Protein AF-0000000074210275 (afdb_homodimer)

InterPro domains:
  IPR004360 Glyoxalase/fosfomycin resistance/dioxygenase domain [PF00903] (7-116)
  IPR026275 Glyoxalase/dioxygenase/EhpR [PIRSF039020] (1-121)
  IPR029068 Glyoxalase/Bleomycin resistance protein/Dihydroxybiphenyl dioxygenase [SSF54593] (5-117)
  IPR037523 Vicinal oxygen chelate (VOC), core domain [PS51819] (3-120)
  IPR052164 Anthracycline and Secondary Metabolite Biosynthesis Protein [PTHR33993] (4-115)

Radius of gyration: 17.02 Å; Cα contacts (8 Å, |Δi|>4): 535; chains: 2; bounding box: 41×46×38 Å

Foldseek 3Di:
DDDQAEAEDEAQFQVQQQVLVCQLVVFHWPDDDRAKTWTDPDVRHTYMYGNVVNVVQAQPDDDDDAAEDADAPDPCTQVVSVVVSVVVPWAWPADFDADPQGTKGWTADPSNHIYMYYHDD/DDDQAEAEDEDQFQVQQQVLVCQLVVFHWPDDDRAKTWTDPDVRHTYMYGNVVNVVQALPDDDDDEAEDADAPDPCTQVVSVVVSVVVPWAWPADFDADPQGTKGWTADPSNHIYMYYHDD

Structure (mmCIF, N/CA/C/O backbone):
data_AF-0000000074210275-model_v1
#
loop_
_entity.id
_entity.type
_entity.pdbx_description
1 polymer 'Putative enzyme related to lactoylglutathione lyase'
#
loop_
_atom_site.group_PDB
_atom_site.id
_atom_site.type_symbol
_atom_site.label_atom_id
_atom_site.label_alt_id
_atom_site.label_comp_id
_atom_site.label_asym_id
_atom_site.label_entity_id
_atom_site.label_seq_id
_atom_site.pdbx_PDB_ins_code
_atom_site.Cartn_x
_atom_site.Cartn_y
_atom_site.Cartn_z
_atom_site.occupancy
_atom_site.B_iso_or_equiv
_atom_site.auth_seq_id
_atom_site.auth_comp_id
_atom_site.auth_asym_id
_atom_site.auth_atom_id
_atom_site.pdbx_PDB_model_num
ATOM 1 N N . MET A 1 1 ? 6.707 -6.715 -17 1 67.94 1 MET A N 1
ATOM 2 C CA . MET A 1 1 ? 5.656 -6.766 -15.992 1 67.94 1 MET A CA 1
ATOM 3 C C . MET A 1 1 ? 5.453 -5.398 -15.344 1 67.94 1 MET A C 1
ATOM 5 O O . MET A 1 1 ? 6.406 -4.625 -15.203 1 67.94 1 MET A O 1
ATOM 9 N N . PRO A 1 2 ? 4.242 -5.199 -15.172 1 80.62 2 PRO A N 1
ATOM 10 C CA . PRO A 1 2 ? 4.062 -3.846 -14.641 1 80.62 2 PRO A CA 1
ATOM 11 C C . PRO A 1 2 ? 4.59 -3.695 -13.219 1 80.62 2 PRO A C 1
ATOM 13 O O . PRO A 1 2 ? 4.785 -4.691 -12.516 1 80.62 2 PRO A O 1
ATOM 16 N N . ALA A 1 3 ? 4.996 -2.512 -12.82 1 94.5 3 ALA A N 1
ATOM 17 C CA . ALA A 1 3 ? 5.34 -2.115 -11.453 1 94.5 3 ALA A CA 1
ATOM 18 C C . ALA A 1 3 ? 4.129 -2.221 -10.531 1 94.5 3 ALA A C 1
ATOM 20 O O . ALA A 1 3 ? 2.986 -2.232 -10.992 1 94.5 3 ALA A O 1
ATOM 21 N N . PRO A 1 4 ? 4.391 -2.418 -9.258 1 98.06 4 PRO A N 1
ATOM 22 C CA . PRO A 1 4 ? 3.238 -2.383 -8.359 1 98.06 4 PRO A CA 1
ATOM 23 C C . PRO A 1 4 ? 2.379 -1.137 -8.547 1 98.06 4 PRO A C 1
ATOM 25 O O . PRO A 1 4 ? 2.908 -0.036 -8.719 1 98.06 4 PRO A O 1
ATOM 28 N N . ASN A 1 5 ? 1.075 -1.342 -8.594 1 98.12 5 ASN A N 1
ATOM 29 C CA . ASN A 1 5 ? 0.195 -0.243 -8.977 1 98.12 5 ASN A CA 1
ATOM 30 C C . ASN A 1 5 ? -1.034 -0.17 -8.078 1 98.12 5 ASN A C 1
ATOM 32 O O . ASN A 1 5 ? -2.006 0.515 -8.398 1 98.12 5 ASN A O 1
ATOM 36 N N . LEU A 1 6 ? -1.065 -0.868 -7.035 1 97.75 6 LEU A N 1
ATOM 37 C CA . LEU A 1 6 ? -2.111 -0.84 -6.02 1 97.75 6 LEU A CA 1
ATOM 38 C C . LEU A 1 6 ? -1.512 -0.901 -4.617 1 97.75 6 LEU A C 1
ATOM 40 O O . LEU A 1 6 ? -0.69 -1.774 -4.328 1 97.75 6 LEU A O 1
ATOM 44 N N . PHE A 1 7 ? -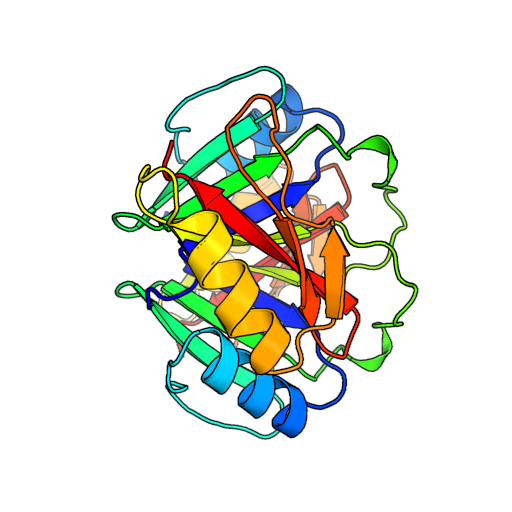1.922 0.008 -3.779 1 98.19 7 PHE A N 1
ATOM 45 C CA . PHE A 1 7 ? -1.457 0.046 -2.398 1 98.19 7 PHE A CA 1
ATOM 46 C C . PHE A 1 7 ? -2.635 0.071 -1.432 1 98.19 7 PHE A C 1
ATOM 48 O O . PHE A 1 7 ? -3.361 1.064 -1.356 1 98.19 7 PHE A O 1
ATOM 55 N N . LEU A 1 8 ? -2.752 -0.994 -0.673 1 96.81 8 LEU A N 1
ATOM 56 C CA . LEU A 1 8 ? -3.91 -1.22 0.186 1 96.81 8 LEU A CA 1
ATOM 57 C C . LEU A 1 8 ? -3.566 -0.939 1.646 1 96.81 8 LEU A C 1
ATOM 59 O O . LEU A 1 8 ? -2.49 -1.312 2.117 1 96.81 8 LEU A O 1
ATOM 63 N N . VAL A 1 9 ? -4.477 -0.293 2.275 1 96.31 9 VAL A N 1
ATOM 64 C CA . VAL A 1 9 ? -4.438 -0.169 3.729 1 96.31 9 VAL A CA 1
ATOM 65 C C . VAL A 1 9 ? -5.715 -0.75 4.332 1 96.31 9 VAL A C 1
ATOM 67 O O . VAL A 1 9 ? -6.816 -0.473 3.854 1 96.31 9 VAL A O 1
ATOM 70 N N . TYR A 1 10 ? -5.531 -1.592 5.383 1 95.38 10 TYR A N 1
ATOM 71 C CA . TYR A 1 10 ? -6.676 -2.164 6.082 1 95.38 10 TYR A CA 1
ATOM 72 C C . TYR A 1 10 ? -7.301 -1.147 7.027 1 95.38 10 TYR A C 1
ATOM 74 O O . TYR A 1 10 ? -6.59 -0.434 7.738 1 95.38 10 TYR A O 1
ATOM 82 N N . VAL A 1 11 ? -8.578 -1.164 7.031 1 95.12 11 VAL A N 1
ATOM 83 C CA . VAL A 1 11 ? -9.305 -0.271 7.93 1 95.12 11 VAL A CA 1
ATOM 84 C C . VAL A 1 11 ? -10.484 -1.012 8.547 1 95.12 11 VAL A C 1
ATOM 86 O O . VAL A 1 11 ? -11.062 -1.904 7.926 1 95.12 11 VAL A O 1
ATOM 89 N N . THR A 1 12 ? -10.859 -0.626 9.742 1 93.56 12 THR A N 1
ATOM 90 C CA . THR A 1 12 ? -11.93 -1.31 10.461 1 93.56 12 THR A CA 1
ATOM 91 C C . THR A 1 12 ? -13.289 -0.697 10.125 1 93.56 12 THR A C 1
ATOM 93 O O . THR A 1 12 ? -14.328 -1.347 10.281 1 93.56 12 THR A O 1
ATOM 96 N N . ASP A 1 13 ? -13.359 0.516 9.766 1 94.31 13 ASP A N 1
ATOM 97 C CA . ASP A 1 13 ? -1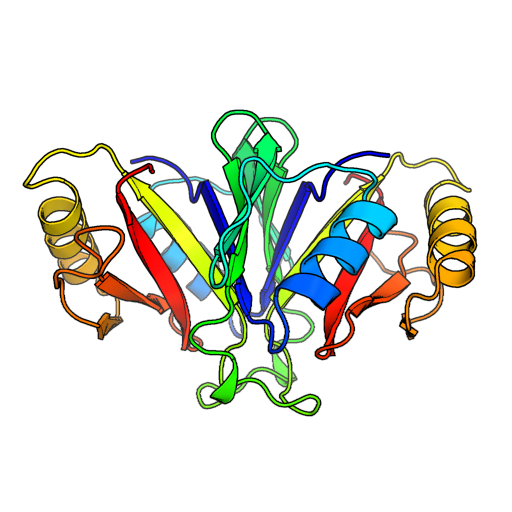4.539 1.279 9.375 1 94.31 13 ASP A CA 1
ATOM 98 C C . ASP A 1 13 ? -14.297 2.047 8.078 1 94.31 13 ASP A C 1
ATOM 100 O O . ASP A 1 13 ? -13.75 3.148 8.094 1 94.31 13 ASP A O 1
ATOM 104 N N . VAL A 1 14 ? -14.805 1.482 6.988 1 95.81 14 VAL A N 1
ATOM 105 C CA . VAL A 1 14 ? -14.508 1.975 5.648 1 95.81 14 VAL A CA 1
ATOM 106 C C . VAL A 1 14 ? -15.055 3.391 5.484 1 95.81 14 VAL A C 1
ATOM 108 O O . VAL A 1 14 ? -14.391 4.262 4.926 1 95.81 14 VAL A O 1
ATOM 111 N N . GLU A 1 15 ? -16.234 3.617 5.949 1 96.31 15 GLU A N 1
ATOM 112 C CA . GLU A 1 15 ? -16.844 4.941 5.844 1 96.31 15 GLU A CA 1
ATOM 113 C C . GLU A 1 15 ? -16.016 5.988 6.582 1 96.31 15 GLU A C 1
ATOM 115 O O . GLU A 1 15 ? -15.742 7.062 6.039 1 96.31 15 GLU A O 1
ATOM 120 N N . ARG A 1 16 ? -15.656 5.684 7.77 1 96 16 ARG A N 1
ATOM 121 C CA . ARG A 1 16 ? -14.844 6.59 8.578 1 96 16 ARG A CA 1
ATOM 122 C C . ARG A 1 16 ? -13.492 6.848 7.922 1 96 16 ARG A C 1
ATOM 124 O O . ARG A 1 16 ? -13.023 7.988 7.871 1 96 16 ARG A O 1
ATOM 131 N N . ALA A 1 17 ? -12.891 5.801 7.461 1 96.44 17 ALA A N 1
ATOM 132 C CA . ALA A 1 17 ? -11.578 5.918 6.832 1 96.44 17 ALA A CA 1
ATOM 133 C C . ALA A 1 17 ? -11.656 6.719 5.531 1 96.44 17 ALA A C 1
ATOM 135 O O . ALA A 1 17 ? -10.766 7.508 5.223 1 96.44 17 ALA A O 1
ATOM 136 N N . THR A 1 18 ? -12.688 6.484 4.801 1 97.56 18 THR A N 1
ATOM 137 C CA . THR A 1 18 ? -12.891 7.215 3.553 1 97.56 18 THR A CA 1
ATOM 138 C C . THR A 1 18 ? -12.984 8.719 3.816 1 97.56 18 THR A C 1
ATOM 140 O O . THR A 1 18 ? -12.352 9.516 3.117 1 97.56 18 THR A O 1
ATOM 143 N N . ALA A 1 19 ? -13.766 9.078 4.766 1 97.44 19 ALA A N 1
ATOM 144 C CA . ALA A 1 19 ? -13.891 10.484 5.141 1 97.44 19 ALA A CA 1
ATOM 145 C C . ALA A 1 19 ? -12.555 11.055 5.59 1 97.44 19 ALA A C 1
ATOM 147 O O . ALA A 1 19 ? -12.18 12.164 5.199 1 97.44 19 ALA A O 1
ATOM 148 N N . PHE A 1 20 ? -11.844 10.305 6.348 1 97.31 20 PHE A N 1
ATOM 149 C CA . PHE A 1 20 ? -10.555 10.742 6.875 1 97.31 20 PHE A CA 1
ATOM 150 C C . PHE A 1 20 ? -9.57 11.008 5.746 1 97.31 20 PHE A C 1
ATOM 152 O O . PHE A 1 20 ? -9.023 12.109 5.641 1 97.31 20 PHE A O 1
ATOM 159 N N . TYR A 1 21 ? -9.305 10.039 4.895 1 97.81 21 TYR A N 1
ATOM 160 C CA . TYR A 1 21 ? -8.297 10.156 3.848 1 97.81 21 TYR A CA 1
ATOM 161 C C . TYR A 1 21 ? -8.719 11.156 2.785 1 97.81 21 TYR A C 1
ATOM 163 O O . TYR A 1 21 ? -7.891 11.891 2.244 1 97.81 21 TYR A O 1
ATOM 171 N N . GLY A 1 22 ? -10.016 11.141 2.465 1 97.56 22 GLY A N 1
ATOM 172 C CA . GLY A 1 22 ? -10.523 12.141 1.541 1 97.56 22 GLY A CA 1
ATOM 173 C C . GLY A 1 22 ? -10.266 13.562 1.996 1 97.56 22 GLY A C 1
ATOM 174 O O . GLY A 1 22 ? -9.836 14.406 1.205 1 97.56 22 GLY A O 1
ATOM 175 N N . ASP A 1 23 ? -10.586 13.805 3.242 1 97.06 23 ASP A N 1
ATOM 176 C CA . ASP A 1 23 ? -10.359 15.133 3.811 1 97.06 23 ASP A CA 1
ATOM 177 C C . ASP A 1 23 ? -8.875 15.445 3.912 1 97.06 23 ASP A C 1
ATOM 179 O O . ASP A 1 23 ? -8.438 16.547 3.559 1 97.06 23 ASP A O 1
ATOM 183 N N . LEU A 1 24 ? -8.102 14.508 4.434 1 97.12 24 LEU A N 1
ATOM 184 C CA . LEU A 1 24 ? -6.68 14.695 4.688 1 97.12 24 LEU A CA 1
ATOM 185 C C . LEU A 1 24 ? -5.945 15.055 3.4 1 97.12 24 LEU A C 1
ATOM 187 O O . LEU A 1 24 ? -5.199 16.047 3.361 1 97.12 24 LEU A O 1
ATOM 191 N N . PHE A 1 25 ? -6.16 14.266 2.338 1 97.44 25 PHE A N 1
ATOM 192 C CA . PHE A 1 25 ? -5.438 14.43 1.083 1 97.44 25 PHE A CA 1
ATOM 193 C C . PHE A 1 25 ? -6.227 15.297 0.11 1 97.44 25 PHE A C 1
ATOM 195 O O . PHE A 1 25 ? -5.727 15.656 -0.957 1 97.44 25 PHE A O 1
ATOM 202 N N . GLU A 1 26 ? -7.492 15.625 0.482 1 96.62 26 GLU A N 1
ATOM 203 C CA . GLU A 1 26 ? -8.375 16.406 -0.375 1 96.62 26 GLU A CA 1
ATOM 204 C C . GLU A 1 26 ? -8.555 15.742 -1.739 1 96.62 26 GLU A C 1
ATOM 206 O O . GLU A 1 26 ? -8.375 16.391 -2.775 1 96.62 26 GLU A O 1
ATOM 211 N N . ILE A 1 27 ? -8.844 14.484 -1.724 1 97 27 ILE A N 1
ATOM 212 C CA . ILE A 1 27 ? -9.109 13.695 -2.918 1 97 27 ILE A CA 1
ATOM 213 C C . ILE A 1 27 ? -10.445 12.977 -2.777 1 97 27 ILE A C 1
ATOM 215 O O . ILE A 1 27 ? -10.969 12.828 -1.668 1 97 27 ILE A O 1
ATOM 219 N N . GLU A 1 28 ? -10.977 12.578 -3.949 1 97.19 28 GLU A N 1
ATOM 220 C CA . GLU A 1 28 ? -12.227 11.82 -3.982 1 97.19 28 GLU A CA 1
ATOM 221 C C . GLU A 1 28 ? -11.992 10.383 -4.438 1 97.19 28 GLU A C 1
ATOM 223 O O . GLU A 1 28 ? -11.156 10.133 -5.309 1 97.19 28 GLU A O 1
ATOM 228 N N . PRO A 1 29 ? -12.719 9.469 -3.844 1 97.56 29 PRO A N 1
ATOM 229 C CA . PRO A 1 29 ? -12.586 8.078 -4.301 1 97.56 29 PRO A CA 1
ATOM 230 C C . PRO A 1 29 ? -13.086 7.883 -5.73 1 97.56 29 PRO A C 1
ATOM 232 O O . PRO A 1 29 ? -13.93 8.648 -6.207 1 97.56 29 PRO A O 1
ATOM 235 N N . VAL A 1 30 ? -12.523 6.891 -6.387 1 97.5 30 VAL A N 1
ATOM 236 C CA . VAL A 1 30 ? -13.008 6.473 -7.695 1 97.5 30 VAL A CA 1
ATOM 237 C C . VAL A 1 30 ? -14.406 5.883 -7.559 1 97.5 30 VAL A C 1
ATOM 239 O O . VAL A 1 30 ? -15.281 6.137 -8.391 1 97.5 30 VAL A O 1
ATOM 242 N N . THR A 1 31 ? -14.609 5.082 -6.562 1 96.38 31 THR A N 1
ATOM 243 C CA . THR A 1 31 ? -15.859 4.438 -6.191 1 96.38 31 THR A CA 1
ATOM 244 C C . THR A 1 31 ? -15.875 4.086 -4.707 1 96.38 31 THR A C 1
ATOM 246 O O . THR A 1 31 ? -14.82 4.047 -4.066 1 96.38 31 THR A O 1
ATOM 249 N N . VAL A 1 32 ? -17.094 4.023 -4.215 1 95.38 32 VAL A N 1
ATOM 250 C CA . VAL A 1 32 ? -17.219 3.658 -2.809 1 95.38 32 VAL A CA 1
ATOM 251 C C . VAL A 1 32 ? -18.078 2.396 -2.682 1 95.38 32 VAL A C 1
ATOM 253 O O . VAL A 1 32 ? -19.219 2.354 -3.162 1 95.38 32 VAL A O 1
ATOM 256 N N . THR A 1 33 ? -17.453 1.412 -2.174 1 93 33 THR A N 1
ATOM 257 C CA . THR A 1 33 ? -18.203 0.22 -1.773 1 93 33 THR A CA 1
ATOM 258 C C . THR A 1 33 ? -18.078 -0.007 -0.269 1 93 33 THR A C 1
ATOM 260 O O . THR A 1 33 ? -17.266 0.622 0.398 1 93 33 THR A O 1
ATOM 263 N N . PRO A 1 34 ? -18.906 -0.899 0.289 1 91.62 34 PRO A N 1
ATOM 264 C CA . PRO A 1 34 ? -18.844 -1.127 1.735 1 91.62 34 PRO A CA 1
ATOM 265 C C . PRO A 1 34 ? -17.516 -1.701 2.191 1 91.62 34 PRO A C 1
ATOM 267 O O . PRO A 1 34 ? -17.125 -1.543 3.355 1 91.62 34 PRO A O 1
ATOM 270 N N . ARG A 1 35 ? -16.766 -2.287 1.329 1 91.81 35 ARG A N 1
ATOM 271 C CA . ARG A 1 35 ? -15.594 -3.016 1.812 1 91.81 35 ARG A CA 1
ATOM 272 C C . ARG A 1 35 ? -14.32 -2.523 1.127 1 91.81 35 ARG A C 1
ATOM 274 O O . ARG A 1 35 ? -13.211 -2.816 1.58 1 91.81 35 ARG A O 1
ATOM 281 N N . TYR A 1 36 ? -14.43 -1.796 0.082 1 94.31 36 TYR A N 1
ATOM 282 C CA . TYR A 1 36 ? -13.281 -1.423 -0.732 1 94.31 36 TYR A CA 1
ATOM 283 C C . TYR A 1 36 ? -13.445 -0.021 -1.306 1 94.31 36 TYR A C 1
ATOM 285 O O . TYR A 1 36 ? -14.469 0.284 -1.925 1 94.31 36 TYR A O 1
ATOM 293 N N . VAL A 1 37 ? -12.461 0.914 -1.143 1 97.12 37 VAL A N 1
ATOM 294 C CA . VAL A 1 37 ? -12.508 2.287 -1.633 1 97.12 37 VAL A CA 1
ATOM 295 C C . VAL A 1 37 ? -11.172 2.648 -2.277 1 97.12 37 VAL A C 1
ATOM 297 O O . VAL A 1 37 ? -10.203 2.961 -1.58 1 97.12 37 VAL A O 1
ATOM 300 N N . PRO A 1 38 ? -11.133 2.703 -3.631 1 97.69 38 PRO A N 1
ATOM 301 C CA . PRO A 1 38 ? -9.914 3.119 -4.328 1 97.69 38 PRO A CA 1
ATOM 302 C C . PRO A 1 38 ? -9.852 4.625 -4.57 1 97.69 38 PRO A C 1
ATOM 304 O O . PRO A 1 38 ? -10.867 5.242 -4.902 1 97.69 38 PRO A O 1
ATOM 307 N N . PHE A 1 39 ? -8.695 5.23 -4.324 1 98.19 39 PHE A N 1
ATOM 308 C CA . PHE A 1 39 ? -8.312 6.566 -4.766 1 98.19 39 PHE A CA 1
ATOM 309 C C . PHE A 1 39 ? -7.254 6.496 -5.859 1 98.19 39 PHE A C 1
ATOM 311 O O . PHE A 1 39 ? -6.227 5.836 -5.695 1 98.19 39 PHE A O 1
ATOM 318 N N . GLU A 1 40 ? -7.523 7.086 -6.984 1 97.81 40 GLU A N 1
ATOM 319 C CA . GLU A 1 40 ? -6.488 7.148 -8.016 1 97.81 40 GLU A CA 1
ATOM 320 C C . GLU A 1 40 ? -5.477 8.25 -7.711 1 97.81 40 GLU A C 1
ATOM 322 O O . GLU A 1 40 ? -5.816 9.43 -7.711 1 97.81 40 GLU A O 1
ATOM 327 N N . VAL A 1 41 ? -4.203 7.844 -7.504 1 97.62 41 VAL A N 1
ATOM 328 C CA . VAL A 1 41 ? -3.215 8.828 -7.07 1 97.62 41 VAL A CA 1
ATOM 329 C C . VAL A 1 41 ? -2.33 9.227 -8.25 1 97.62 41 VAL A C 1
ATOM 331 O O . VAL A 1 41 ? -1.642 10.25 -8.203 1 97.62 41 VAL A O 1
ATOM 334 N N . ALA A 1 42 ? -2.246 8.445 -9.242 1 96.56 42 ALA A N 1
ATOM 335 C CA . ALA A 1 42 ? -1.64 8.641 -10.555 1 96.56 42 ALA A CA 1
ATOM 336 C C . ALA A 1 42 ? -2.309 7.758 -11.609 1 96.56 42 ALA A C 1
ATOM 338 O O . ALA A 1 42 ? -3.043 6.828 -11.266 1 96.56 42 ALA A O 1
ATOM 339 N N . PRO A 1 43 ? -2.164 8.125 -12.867 1 95.06 43 PRO A N 1
ATOM 340 C CA . PRO A 1 43 ? -2.791 7.258 -13.867 1 95.06 43 PRO A CA 1
ATOM 341 C C . PRO A 1 43 ? -2.439 5.781 -13.672 1 95.06 43 PRO A C 1
ATOM 343 O O . PRO A 1 43 ? -1.271 5.402 -13.781 1 95.06 43 PRO A O 1
ATOM 346 N N . GLY A 1 44 ? -3.408 4.984 -13.305 1 93.88 44 GLY A N 1
ATOM 347 C CA . GLY A 1 44 ? -3.26 3.539 -13.195 1 93.88 44 GLY A CA 1
ATOM 348 C C . GLY A 1 44 ? -2.744 3.094 -11.836 1 93.88 44 GLY A C 1
ATOM 349 O O . GLY A 1 44 ? -2.504 1.904 -11.625 1 93.88 44 GLY A O 1
ATOM 350 N N . VAL A 1 45 ? -2.463 4.016 -10.914 1 96.94 45 VAL A N 1
ATOM 351 C CA . VAL A 1 45 ? -1.964 3.678 -9.586 1 96.94 45 VAL A CA 1
ATOM 352 C C . VAL A 1 45 ? -3.018 4.023 -8.539 1 96.94 45 VAL A C 1
ATOM 354 O O . VAL A 1 45 ? -3.48 5.164 -8.461 1 96.94 45 VAL A O 1
ATOM 357 N N . LEU A 1 46 ? -3.365 3.023 -7.742 1 97.94 46 LEU A N 1
ATOM 358 C CA . LEU A 1 46 ? -4.434 3.203 -6.766 1 97.94 46 LEU A CA 1
ATOM 359 C C . LEU A 1 46 ? -3.889 3.104 -5.344 1 97.94 46 LEU A C 1
ATOM 361 O O . LEU A 1 46 ? -3.039 2.256 -5.059 1 97.94 46 LEU A O 1
ATOM 365 N N . PHE A 1 47 ? -4.238 4.047 -4.504 1 98.44 47 PHE A N 1
ATOM 366 C CA . PHE A 1 47 ? -4.262 3.902 -3.053 1 98.44 47 PHE A CA 1
ATOM 367 C C . PHE A 1 47 ? -5.648 3.49 -2.572 1 98.44 47 PHE A C 1
ATOM 369 O O . PHE A 1 47 ? -6.629 4.195 -2.811 1 98.44 47 PHE A O 1
ATOM 376 N N . SER A 1 48 ? -5.746 2.363 -1.865 1 97.56 48 SER A N 1
ATOM 377 C CA . SER A 1 48 ? -7.094 1.867 -1.591 1 97.56 48 SER A CA 1
ATOM 378 C C . SER A 1 48 ? -7.25 1.476 -0.125 1 97.56 48 SER A C 1
ATOM 380 O O . SER A 1 48 ? -6.285 1.055 0.517 1 97.56 48 SER A O 1
ATOM 382 N N . LEU A 1 49 ? -8.461 1.625 0.33 1 96.88 49 LEU A N 1
ATOM 383 C CA . LEU A 1 49 ? -8.875 1.191 1.658 1 96.88 49 LEU A CA 1
ATOM 384 C C . LEU A 1 49 ? -9.594 -0.151 1.591 1 96.88 49 LEU A C 1
ATOM 386 O O . LEU A 1 49 ? -10.422 -0.373 0.705 1 96.88 49 LEU A O 1
ATOM 390 N N . TRP A 1 50 ? -9.258 -1.014 2.479 1 93.88 50 TRP A N 1
ATOM 391 C CA . TRP A 1 50 ? -9.844 -2.352 2.494 1 93.88 50 TRP A CA 1
ATOM 392 C C . TRP A 1 50 ? -10.414 -2.678 3.871 1 93.88 50 TRP A C 1
ATOM 394 O O . TRP A 1 50 ? -9.68 -2.691 4.863 1 93.88 50 TRP A O 1
ATOM 404 N N . GLY A 1 51 ? -11.625 -3.045 3.912 1 89.25 51 GLY A N 1
ATOM 405 C CA . GLY A 1 51 ? -12.305 -3.371 5.156 1 89.25 51 GLY A CA 1
ATOM 406 C C . GLY A 1 51 ? -12.297 -4.855 5.469 1 89.25 51 GLY A C 1
ATOM 407 O O . GLY A 1 51 ? -12.781 -5.273 6.52 1 89.25 51 GLY A O 1
ATOM 408 N N . GLY A 1 52 ? -11.922 -5.727 4.59 1 69.06 52 GLY A N 1
ATOM 409 C CA . GLY A 1 52 ? -12.109 -7.164 4.727 1 69.06 52 GLY A CA 1
ATOM 410 C C . GLY A 1 52 ? -11.234 -7.781 5.801 1 69.06 52 GLY A C 1
ATOM 411 O O . GLY A 1 52 ? -11.57 -8.82 6.363 1 69.06 52 GLY A O 1
ATOM 412 N N . GLN A 1 53 ? -10.172 -7.281 5.957 1 62.69 53 GLN A N 1
ATOM 413 C CA . GLN A 1 53 ? -9.312 -7.879 6.969 1 62.69 53 GLN A CA 1
ATOM 414 C C . GLN A 1 53 ? -9.219 -6.992 8.203 1 62.69 53 GLN A C 1
ATOM 416 O O . GLN A 1 53 ? -8.227 -7.027 8.93 1 62.69 53 GLN A O 1
ATOM 421 N N . GLY A 1 54 ? -10.18 -6.273 8.305 1 59.12 54 GLY A N 1
ATOM 422 C CA . GLY A 1 54 ? -10.227 -5.32 9.406 1 59.12 54 GLY A CA 1
ATOM 423 C C . GLY A 1 54 ? -10.086 -5.977 10.766 1 59.12 54 GLY A C 1
ATOM 424 O O . GLY A 1 54 ? -9.555 -5.375 11.703 1 59.12 54 GLY A O 1
ATOM 425 N N . ASP A 1 55 ? -10.5 -7.164 10.719 1 57.59 55 ASP A N 1
ATOM 426 C CA . ASP A 1 55 ? -10.477 -7.852 12.008 1 57.59 55 ASP A CA 1
ATOM 427 C C . ASP A 1 55 ? -9.047 -8.125 12.461 1 57.59 55 ASP A C 1
ATOM 429 O O . ASP A 1 55 ? -8.797 -8.344 13.648 1 57.59 55 ASP A O 1
ATOM 433 N N . GLU A 1 56 ? -8.227 -8.016 11.602 1 61.28 56 GLU A N 1
ATOM 434 C CA . GLU A 1 56 ? -6.836 -8.305 11.953 1 61.28 56 GLU A CA 1
ATOM 435 C C . GLU A 1 56 ? -6.082 -7.023 12.305 1 61.28 56 GLU A C 1
ATOM 437 O O . GLU A 1 56 ? -4.93 -7.074 12.742 1 61.28 56 GLU A O 1
ATOM 442 N N . VAL A 1 57 ? -6.859 -6.07 12.211 1 66.44 57 VAL A N 1
ATOM 443 C CA . VAL A 1 57 ? -6.227 -4.777 12.453 1 66.44 57 VAL A CA 1
ATOM 444 C C . VAL A 1 57 ? -6.547 -4.305 13.875 1 66.44 57 VAL A C 1
ATOM 446 O O . VAL A 1 57 ? -7.715 -4.152 14.234 1 66.44 57 VAL A O 1
ATOM 449 N N . ALA A 1 58 ? -5.496 -4.359 14.656 1 71.5 58 ALA A N 1
ATOM 450 C CA . ALA A 1 58 ? -5.617 -3.721 15.961 1 71.5 58 ALA A CA 1
ATOM 451 C C . ALA A 1 58 ? -4.777 -2.447 16.031 1 71.5 58 ALA A C 1
ATOM 453 O O . ALA A 1 58 ? -3.756 -2.332 15.352 1 71.5 58 ALA A O 1
ATOM 454 N N . ALA A 1 59 ? -5.32 -1.543 16.828 1 68.75 59 ALA A N 1
ATOM 455 C CA . ALA A 1 59 ? -4.664 -0.247 16.953 1 68.75 59 ALA A CA 1
ATOM 456 C C . ALA A 1 59 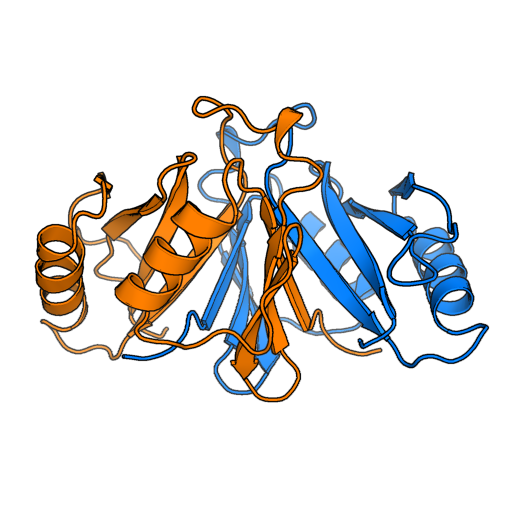? -3.219 -0.41 17.422 1 68.75 59 ALA A C 1
ATOM 458 O O . ALA A 1 59 ? -2.344 0.369 17.0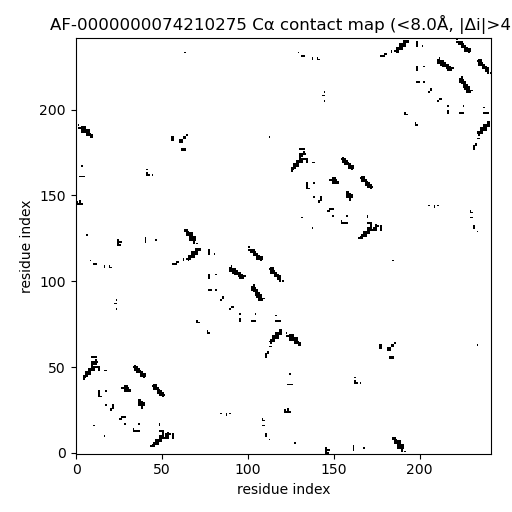31 1 68.75 59 ALA A O 1
ATOM 459 N N . ASP A 1 60 ? -3.025 -1.424 18.078 1 77.75 60 ASP A N 1
ATOM 460 C CA . ASP A 1 60 ? -1.697 -1.564 18.672 1 77.75 60 ASP A CA 1
ATOM 461 C C . ASP A 1 60 ? -0.811 -2.467 17.812 1 77.75 60 ASP A C 1
ATOM 463 O O . ASP A 1 60 ? 0.354 -2.697 18.141 1 77.75 60 ASP A O 1
ATOM 467 N N . THR A 1 61 ? -1.354 -2.822 16.766 1 84.69 61 THR A N 1
ATOM 468 C CA . THR A 1 61 ? -0.536 -3.615 15.859 1 84.69 61 THR A CA 1
ATOM 469 C C . THR A 1 61 ? 0.63 -2.791 15.32 1 84.69 61 THR A C 1
ATOM 471 O O . THR A 1 61 ? 0.427 -1.711 14.758 1 84.69 61 THR A O 1
ATOM 474 N N . PRO A 1 62 ? 1.825 -3.287 15.633 1 88.25 62 PRO A N 1
ATOM 475 C CA . PRO A 1 62 ? 2.943 -2.572 15.016 1 88.25 62 PRO A CA 1
ATOM 476 C C . PRO A 1 62 ? 2.807 -2.467 13.5 1 88.25 62 PRO A C 1
ATOM 478 O O . PRO A 1 62 ? 2.342 -3.408 12.852 1 88.25 62 PRO A O 1
ATOM 481 N N . ARG A 1 63 ? 3.244 -1.376 12.977 1 91.12 63 ARG A N 1
ATOM 482 C CA . ARG A 1 63 ? 3.125 -1.163 11.539 1 91.12 63 ARG A CA 1
ATOM 483 C C . ARG A 1 63 ? 4.438 -1.469 10.828 1 91.12 63 ARG A C 1
ATOM 485 O O . ARG A 1 63 ? 5.516 -1.184 11.359 1 91.12 63 ARG A O 1
ATOM 492 N N . THR A 1 64 ? 4.203 -1.951 9.602 1 92.62 64 THR A N 1
ATOM 493 C CA . THR A 1 64 ? 5.352 -2.336 8.789 1 92.62 64 THR A CA 1
ATOM 494 C C . THR A 1 64 ? 5.375 -1.556 7.48 1 92.62 64 THR A C 1
ATOM 496 O O . THR A 1 64 ? 6.062 -1.941 6.535 1 92.62 64 THR A O 1
ATOM 499 N N . SER A 1 65 ? 4.617 -0.533 7.391 1 94.75 65 SER A N 1
ATOM 500 C CA . SER A 1 65 ? 4.523 0.293 6.188 1 94.75 65 SER A CA 1
ATOM 501 C C . SER A 1 65 ? 4.035 1.698 6.523 1 94.75 65 SER A C 1
ATOM 503 O O . SER A 1 65 ? 3.551 1.947 7.629 1 94.75 65 SER A O 1
ATOM 505 N N . GLU A 1 66 ? 4.234 2.578 5.602 1 96.44 66 GLU A N 1
ATOM 506 C CA . GLU A 1 66 ? 3.711 3.938 5.688 1 96.44 66 GLU A CA 1
ATOM 507 C C . GLU A 1 66 ? 3.168 4.402 4.34 1 96.44 66 GLU A C 1
ATOM 509 O O . GLU A 1 66 ? 3.715 4.059 3.291 1 96.44 66 GLU A O 1
ATOM 514 N N . VAL A 1 67 ? 2.104 5.188 4.406 1 97.88 67 VAL A N 1
ATOM 515 C CA . VAL A 1 67 ? 1.68 6.012 3.277 1 97.88 67 VAL A CA 1
ATOM 516 C C . VAL A 1 67 ? 2.355 7.379 3.352 1 97.88 67 VAL A C 1
ATOM 518 O O . VAL A 1 67 ? 2.385 8.008 4.41 1 97.88 67 VAL A O 1
ATOM 521 N N . GLY A 1 68 ? 2.92 7.797 2.209 1 97.12 68 GLY A N 1
ATOM 522 C CA . GLY A 1 68 ? 3.693 9.031 2.277 1 97.12 68 GLY A CA 1
ATOM 523 C C . GLY A 1 68 ? 3.193 10.102 1.327 1 97.12 68 GLY A C 1
ATOM 524 O O . GLY A 1 68 ? 2.6 9.789 0.292 1 97.12 68 GLY A O 1
ATOM 525 N N . LEU A 1 69 ? 3.428 11.32 1.754 1 97.56 69 LEU A N 1
ATOM 526 C CA . LEU A 1 69 ? 3.254 12.516 0.944 1 97.56 69 LEU A CA 1
ATOM 527 C C . LEU A 1 69 ? 4.555 13.312 0.861 1 97.56 69 LEU A C 1
ATOM 529 O O . LEU A 1 69 ? 4.969 13.938 1.839 1 97.56 69 LEU A O 1
ATOM 533 N N . MET A 1 70 ? 5.148 13.242 -0.315 1 96.69 70 MET A N 1
ATOM 534 C CA . MET A 1 70 ? 6.324 14.078 -0.563 1 96.69 70 MET A CA 1
ATOM 535 C C . MET A 1 70 ? 5.914 15.445 -1.094 1 96.69 70 MET A C 1
ATOM 537 O O . MET A 1 70 ? 5.137 15.539 -2.045 1 96.69 70 MET A O 1
ATOM 541 N N . VAL A 1 71 ? 6.41 16.469 -0.491 1 95.56 71 VAL A N 1
ATOM 542 C CA . VAL A 1 71 ? 6.055 17.844 -0.864 1 95.56 71 VAL A CA 1
ATOM 543 C C . VAL A 1 71 ? 7.305 18.594 -1.3 1 95.56 71 VAL A C 1
ATOM 545 O O . VAL A 1 71 ? 8.43 18.125 -1.114 1 95.56 71 VAL A O 1
ATOM 548 N N . SER A 1 72 ? 7.141 19.75 -1.906 1 89.31 72 SER A N 1
ATOM 549 C CA . SER A 1 72 ? 8.25 20.562 -2.387 1 89.31 72 SER A CA 1
ATOM 550 C C . SER A 1 72 ? 9.211 20.906 -1.256 1 89.31 72 SER A C 1
ATOM 552 O O . SER A 1 72 ? 8.828 20.906 -0.085 1 89.31 72 SER A O 1
ATOM 554 N N . ARG A 1 73 ? 10.539 21.203 -1.6 1 83.06 73 ARG A N 1
ATOM 555 C CA . ARG A 1 73 ? 11.594 21.453 -0.627 1 83.06 73 ARG A CA 1
ATOM 556 C C . ARG A 1 73 ? 11.539 22.891 -0.115 1 83.06 73 ARG A C 1
ATOM 558 O O . ARG A 1 73 ? 12.352 23.297 0.714 1 83.06 73 ARG A O 1
ATOM 565 N N . SER A 1 74 ? 10.477 23.359 -0.086 1 79.5 74 SER A N 1
ATOM 566 C CA . SER A 1 74 ? 10.469 24.672 0.543 1 79.5 74 SER A CA 1
ATOM 567 C C . SER A 1 74 ? 10.578 24.562 2.061 1 79.5 74 SER A C 1
ATOM 569 O O . SER A 1 74 ? 10.195 23.547 2.643 1 79.5 74 SER A O 1
ATOM 571 N N . SER A 1 75 ? 11.07 25.5 2.656 1 76.25 75 SER A N 1
ATOM 572 C CA . SER A 1 75 ? 11.367 25.484 4.086 1 76.25 75 SER A CA 1
ATOM 573 C C . SER A 1 75 ? 10.094 25.344 4.91 1 76.25 75 SER A C 1
ATOM 575 O O . SER A 1 75 ? 10.125 24.875 6.047 1 76.25 75 SER A O 1
ATOM 577 N N . THR A 1 76 ? 9.078 25.688 4.305 1 91.12 76 THR A N 1
ATOM 578 C CA . THR A 1 76 ? 7.895 25.703 5.152 1 91.12 76 THR A CA 1
ATOM 579 C C . THR A 1 76 ? 6.875 24.672 4.688 1 91.12 76 THR A C 1
ATOM 581 O O . THR A 1 76 ? 5.863 24.453 5.355 1 91.12 76 THR A O 1
ATOM 584 N N . ALA A 1 77 ? 7.137 24.031 3.639 1 93.56 77 ALA A N 1
ATOM 585 C CA . ALA A 1 77 ? 6.125 23.172 3.025 1 93.56 77 ALA A CA 1
ATOM 586 C C . ALA A 1 77 ? 5.656 22.094 4 1 93.56 77 ALA A C 1
ATOM 588 O O . ALA A 1 77 ? 4.453 21.906 4.195 1 93.56 77 ALA A O 1
ATOM 589 N N . VAL A 1 78 ? 6.57 21.422 4.656 1 96.38 78 VAL A N 1
ATOM 590 C CA . VAL A 1 78 ? 6.254 20.344 5.578 1 96.38 78 VAL A CA 1
ATOM 591 C C . VAL A 1 78 ? 5.488 20.891 6.777 1 96.38 78 VAL A C 1
ATOM 593 O O . VAL A 1 78 ? 4.48 20.312 7.195 1 96.38 78 VAL A O 1
ATOM 596 N N . ASP A 1 79 ? 5.891 22.031 7.27 1 96.56 79 ASP A N 1
ATOM 597 C CA . ASP A 1 79 ? 5.25 22.625 8.438 1 96.56 79 ASP A CA 1
ATOM 598 C C . ASP A 1 79 ? 3.838 23.094 8.102 1 96.56 79 ASP A C 1
ATOM 600 O O . ASP A 1 79 ? 2.945 23.047 8.953 1 96.56 79 ASP A O 1
ATOM 604 N N . ASP A 1 80 ? 3.666 23.578 6.91 1 96.12 80 ASP A N 1
ATOM 605 C CA . ASP A 1 80 ? 2.342 24.016 6.477 1 96.12 80 ASP A CA 1
ATOM 606 C C . ASP A 1 80 ? 1.365 22.844 6.43 1 96.12 80 ASP A C 1
ATOM 608 O O . ASP A 1 80 ? 0.212 22.969 6.844 1 96.12 80 ASP A O 1
ATOM 612 N N . VAL A 1 81 ? 1.849 21.719 5.895 1 96.88 81 VAL A N 1
ATOM 613 C CA . VAL A 1 81 ? 1.006 20.516 5.844 1 96.88 81 VAL A CA 1
ATOM 614 C C . VAL A 1 81 ? 0.688 20.047 7.262 1 96.88 81 VAL A C 1
ATOM 616 O O . VAL A 1 81 ? -0.444 19.656 7.551 1 96.88 81 VAL A O 1
ATOM 619 N N . TYR A 1 82 ? 1.653 20.094 8.109 1 97.31 82 TYR A N 1
ATOM 620 C CA . TYR A 1 82 ? 1.459 19.703 9.5 1 97.31 82 TYR A CA 1
ATOM 621 C C . TYR A 1 82 ? 0.333 20.5 10.141 1 97.31 82 TYR A C 1
ATOM 623 O O . TYR A 1 82 ? -0.58 19.938 10.742 1 97.31 82 TYR A O 1
ATOM 631 N N . ALA A 1 83 ? 0.399 21.812 10.016 1 97.19 83 ALA A N 1
ATOM 632 C CA . ALA A 1 83 ? -0.611 22.688 10.602 1 97.19 83 ALA A CA 1
ATOM 633 C C . ALA A 1 83 ? -2 22.359 10.062 1 97.19 83 ALA A C 1
ATOM 635 O O . ALA A 1 83 ? -2.971 22.297 10.82 1 97.19 83 ALA A O 1
ATOM 636 N N . THR A 1 84 ? -2.041 22.172 8.781 1 96.88 84 THR A N 1
ATOM 637 C CA . THR A 1 84 ? -3.309 21.859 8.133 1 96.88 84 THR A CA 1
ATOM 638 C C . THR A 1 84 ? -3.867 20.531 8.633 1 96.88 84 THR A C 1
ATOM 640 O O . THR A 1 84 ? -5.055 20.438 8.93 1 96.88 84 THR A O 1
ATOM 643 N N . TRP A 1 85 ? -3.057 19.484 8.719 1 97.25 85 TRP A N 1
ATOM 644 C CA . TRP A 1 85 ? -3.51 18.141 9.078 1 97.25 85 TRP A CA 1
ATOM 645 C C . TRP A 1 85 ? -3.91 18.078 10.547 1 97.25 85 TRP A C 1
ATOM 647 O O . TRP A 1 85 ? -4.867 17.375 10.898 1 97.25 85 TRP A O 1
ATOM 657 N N . VAL A 1 86 ? -3.215 18.734 11.383 1 95.88 86 VAL A N 1
ATOM 658 C CA . VAL A 1 86 ? -3.576 18.781 12.797 1 95.88 86 VAL A CA 1
ATOM 659 C C . VAL A 1 86 ? -4.934 19.469 12.953 1 95.88 86 VAL A C 1
ATOM 661 O O . VAL A 1 86 ? -5.773 19.016 13.734 1 95.88 86 VAL A O 1
ATOM 664 N N . ALA A 1 87 ? -5.125 20.5 12.242 1 95.94 87 ALA A N 1
ATOM 665 C CA . ALA A 1 87 ? -6.398 21.219 12.289 1 95.94 87 ALA A CA 1
ATOM 666 C C . ALA A 1 87 ? -7.547 20.328 11.82 1 95.94 87 ALA A C 1
ATOM 668 O O . ALA A 1 87 ? -8.68 20.484 12.281 1 95.94 87 ALA A O 1
ATOM 669 N N . LYS A 1 88 ? -7.223 19.391 10.945 1 94.62 88 LYS A N 1
ATOM 670 C CA . LYS A 1 88 ? -8.227 18.469 10.422 1 94.62 88 LYS A CA 1
ATOM 671 C C . LYS A 1 88 ? -8.477 17.328 11.391 1 94.62 88 LYS A C 1
ATOM 673 O O . LYS A 1 88 ? -9.375 16.5 11.172 1 94.62 88 LYS A O 1
ATOM 678 N N . GLY A 1 89 ? -7.621 17.203 12.359 1 91.44 89 GLY A N 1
ATOM 679 C CA . GLY A 1 89 ? -7.891 16.219 13.398 1 91.44 89 GLY A CA 1
ATOM 680 C C . GLY A 1 89 ? -7.004 14.992 13.297 1 91.44 89 GLY A C 1
ATOM 681 O O . GLY A 1 89 ? -7.25 13.984 13.969 1 91.44 89 GLY A O 1
ATOM 682 N N . ALA A 1 90 ? -5.973 15.039 12.508 1 95.19 90 ALA A N 1
ATOM 683 C CA . ALA A 1 90 ? -5.055 13.906 12.43 1 95.19 90 ALA A CA 1
ATOM 684 C C . ALA A 1 90 ? -4.316 13.711 13.758 1 95.19 90 ALA A C 1
ATOM 686 O O . ALA A 1 90 ? -3.932 14.68 14.406 1 95.19 90 ALA A O 1
ATOM 687 N N . THR A 1 91 ? -4.152 12.477 14.188 1 97 91 THR A N 1
ATOM 688 C CA . THR A 1 91 ? -3.385 12.156 15.383 1 97 91 THR A CA 1
ATOM 689 C C . THR A 1 91 ? -1.888 12.234 15.102 1 97 91 THR A C 1
ATOM 691 O O . THR A 1 91 ? -1.375 11.516 14.242 1 97 91 THR A O 1
ATOM 694 N N . VAL A 1 92 ? -1.194 13.047 15.859 1 98.12 92 VAL A N 1
ATOM 695 C CA . VAL A 1 92 ? 0.236 13.234 15.641 1 98.12 92 VAL A CA 1
ATOM 696 C C . VAL A 1 92 ? 1.01 12.062 16.25 1 98.12 92 VAL A C 1
ATOM 698 O O . VAL A 1 92 ? 0.803 11.711 17.406 1 98.12 92 VAL A O 1
ATOM 701 N N . VAL A 1 93 ? 1.847 11.445 15.523 1 96.81 93 VAL A N 1
ATOM 702 C CA . VAL A 1 93 ? 2.734 10.383 15.977 1 96.81 93 VAL A CA 1
ATOM 703 C C . VAL A 1 93 ? 4.145 10.93 16.172 1 96.81 93 VAL A C 1
ATOM 705 O O . VAL A 1 93 ? 4.797 10.648 17.172 1 96.81 93 VAL A O 1
ATOM 708 N N . GLU A 1 94 ? 4.66 11.664 15.211 1 97.38 94 GLU A N 1
ATOM 709 C CA . GLU A 1 94 ? 5.914 12.406 15.266 1 97.38 94 GLU A CA 1
ATOM 710 C C . GLU A 1 94 ? 5.719 13.852 14.828 1 97.38 94 GLU A C 1
ATOM 712 O O . GLU A 1 94 ? 5.297 14.117 13.695 1 97.38 94 GLU A O 1
ATOM 717 N N . GLU A 1 95 ? 6.074 14.734 15.68 1 98.12 95 GLU A N 1
ATOM 718 C CA . GLU A 1 95 ? 6.023 16.141 15.312 1 98.12 95 GLU A CA 1
ATOM 719 C C . GLU A 1 95 ? 7.086 16.484 14.273 1 98.12 95 GLU A C 1
ATOM 721 O O . GLU A 1 95 ? 8.039 15.727 14.078 1 98.12 95 GLU A O 1
ATOM 726 N N . PRO A 1 96 ? 6.82 17.625 13.555 1 97.44 96 PRO A N 1
ATOM 727 C CA . PRO A 1 96 ? 7.84 18 12.578 1 97.44 96 PRO A CA 1
ATOM 728 C C . PRO A 1 96 ? 9.242 18.078 13.188 1 97.44 96 PRO A C 1
ATOM 730 O O . PRO A 1 96 ? 9.414 18.641 14.273 1 97.44 96 PRO A O 1
ATOM 733 N N . HIS A 1 97 ? 10.18 17.453 12.562 1 97.06 97 HIS A N 1
ATOM 734 C CA . HIS A 1 97 ? 11.586 17.438 12.961 1 97.06 97 HIS A CA 1
ATOM 735 C C . HIS A 1 97 ? 12.5 17.25 11.75 1 97.06 97 HIS A C 1
ATOM 737 O O . HIS A 1 97 ? 12.031 16.891 10.672 1 97.06 97 HIS A O 1
ATOM 743 N N . ASP A 1 98 ? 13.781 17.484 11.984 1 94.19 98 ASP A N 1
ATOM 744 C CA . ASP A 1 98 ? 14.742 17.297 10.898 1 94.19 98 ASP A CA 1
ATOM 745 C C . ASP A 1 98 ? 15.359 15.906 10.945 1 94.19 98 ASP A C 1
ATOM 747 O O . ASP A 1 98 ? 15.906 15.5 11.977 1 94.19 98 ASP A O 1
ATOM 751 N N . ALA A 1 99 ? 15.18 15.203 9.891 1 90.12 99 ALA A N 1
ATOM 752 C CA . ALA A 1 99 ? 15.828 13.906 9.703 1 90.12 99 ALA A CA 1
ATOM 753 C C . ALA A 1 99 ? 16.906 13.992 8.633 1 90.12 99 ALA A C 1
ATOM 755 O O . ALA A 1 99 ? 17.109 15.039 8.008 1 90.12 99 ALA A O 1
ATOM 756 N N . VAL A 1 100 ? 17.641 12.938 8.461 1 84.81 100 VAL A N 1
ATOM 757 C CA . VAL A 1 100 ? 18.766 12.898 7.527 1 84.81 100 VAL A CA 1
ATOM 758 C C . VAL A 1 100 ? 18.281 13.188 6.109 1 84.81 100 VAL A C 1
ATOM 760 O O . VAL A 1 100 ? 19 13.781 5.305 1 84.81 100 VAL A O 1
ATOM 763 N N . PHE A 1 101 ? 17.078 12.898 5.824 1 87.31 101 PHE A N 1
ATOM 764 C CA . PHE A 1 101 ? 16.531 13.062 4.48 1 87.31 101 PHE A CA 1
ATOM 765 C C . PHE A 1 101 ? 15.742 14.359 4.367 1 87.31 101 PHE A C 1
ATOM 767 O O . PHE A 1 101 ? 15.219 14.68 3.299 1 87.31 101 PHE A O 1
ATOM 774 N N . GLY A 1 102 ? 15.617 15.062 5.449 1 90.69 102 GLY A N 1
ATOM 775 C CA . GLY A 1 102 ? 14.898 16.328 5.453 1 90.69 102 GLY A CA 1
ATOM 776 C C . GLY A 1 102 ? 13.844 16.422 6.543 1 90.69 102 GLY A C 1
ATOM 777 O O . GLY A 1 102 ? 13.703 15.492 7.348 1 90.69 102 GLY A O 1
ATOM 778 N N . ARG A 1 103 ? 13.156 17.578 6.547 1 95.25 103 ARG A N 1
ATOM 779 C CA . ARG A 1 103 ? 12.109 17.828 7.535 1 95.25 103 ARG A CA 1
ATOM 780 C C . ARG A 1 103 ? 10.938 16.875 7.34 1 95.25 103 ARG A C 1
ATOM 782 O O . ARG A 1 103 ? 10.516 16.625 6.207 1 95.25 103 ARG A O 1
ATOM 789 N N . THR A 1 104 ? 10.469 16.312 8.43 1 96.38 104 THR A N 1
ATOM 790 C CA . THR A 1 104 ? 9.438 15.297 8.289 1 96.38 104 THR A CA 1
ATOM 791 C C . THR A 1 104 ? 8.555 15.242 9.531 1 96.38 104 THR A C 1
ATOM 793 O O . THR A 1 104 ? 8.914 15.781 10.578 1 96.38 104 THR A O 1
ATOM 796 N N . PHE A 1 105 ? 7.387 14.672 9.414 1 97.31 105 PHE A N 1
ATOM 797 C CA . PHE A 1 105 ? 6.516 14.312 10.523 1 97.31 105 PHE A CA 1
ATOM 798 C C . PHE A 1 1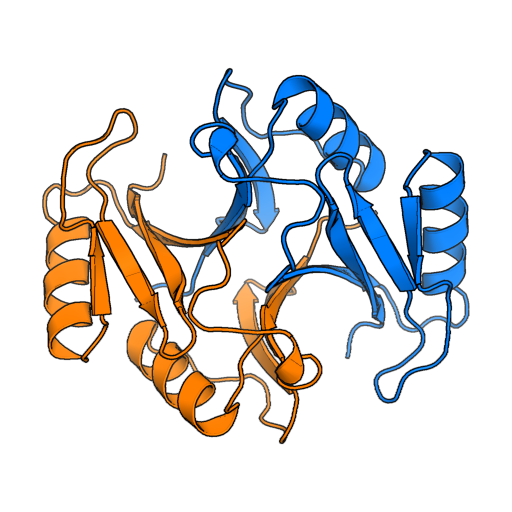05 ? 5.652 13.109 10.164 1 97.31 105 PHE A C 1
ATOM 800 O O . PHE A 1 105 ? 5.605 12.695 9 1 97.31 105 PHE A O 1
ATOM 807 N N . VAL A 1 106 ? 5.043 12.5 11.148 1 97.75 106 VAL A N 1
ATOM 808 C CA . VAL A 1 106 ? 4.188 11.336 10.953 1 97.75 106 VAL A CA 1
ATOM 809 C C . VAL A 1 106 ? 2.881 11.523 11.727 1 97.75 106 VAL A C 1
ATOM 811 O O . VAL A 1 106 ? 2.887 11.984 12.867 1 97.75 106 VAL A O 1
ATOM 814 N N . VAL A 1 107 ? 1.791 11.234 11.094 1 97.62 107 VAL A N 1
ATOM 815 C CA . VAL A 1 107 ? 0.491 11.164 11.75 1 97.62 107 VAL A CA 1
ATOM 816 C C . VAL A 1 107 ? -0.104 9.766 11.555 1 97.62 107 VAL A C 1
ATOM 818 O O . VAL A 1 107 ? 0.436 8.953 10.805 1 97.62 107 VAL A O 1
ATOM 821 N N . ALA A 1 108 ? -1.222 9.531 12.234 1 95.81 108 ALA A N 1
ATOM 822 C CA . ALA A 1 108 ? -1.908 8.25 12.125 1 95.81 108 ALA A CA 1
ATOM 823 C C . ALA A 1 108 ? -3.367 8.445 11.719 1 95.81 108 ALA A C 1
ATOM 825 O O . ALA A 1 108 ? -4.004 9.422 12.117 1 95.81 108 ALA A O 1
ATOM 826 N N . ASP A 1 109 ? -3.859 7.492 10.93 1 95.19 109 ASP A N 1
ATOM 827 C CA . ASP A 1 109 ? -5.297 7.438 10.672 1 95.19 109 ASP A CA 1
ATOM 828 C C . ASP A 1 109 ? -6.047 6.859 11.875 1 95.19 109 ASP A C 1
ATOM 830 O O . ASP A 1 109 ? -5.43 6.484 12.875 1 95.19 109 ASP A O 1
ATOM 834 N N . PRO A 1 110 ? -7.316 6.773 11.867 1 93 110 PRO A N 1
ATOM 835 C CA . PRO A 1 110 ? -8.094 6.309 13.016 1 93 110 PRO A CA 1
ATOM 836 C C . PRO A 1 110 ? -7.758 4.875 13.422 1 93 110 PRO A C 1
ATOM 838 O O . PRO A 1 110 ? -8.016 4.473 14.555 1 93 110 PRO A O 1
ATOM 841 N N . ASP A 1 111 ? -7.215 4.035 12.531 1 93.31 111 ASP A N 1
ATOM 842 C CA . ASP A 1 111 ? -6.887 2.645 12.828 1 93.31 111 ASP A CA 1
ATOM 843 C C . ASP A 1 111 ? -5.406 2.494 13.172 1 93.31 111 ASP A C 1
ATOM 845 O O . ASP A 1 111 ? -4.941 1.39 13.461 1 93.31 111 ASP A O 1
ATOM 849 N N . GLY A 1 112 ? -4.652 3.582 13.094 1 92.94 112 GLY A N 1
ATOM 850 C CA . GLY A 1 112 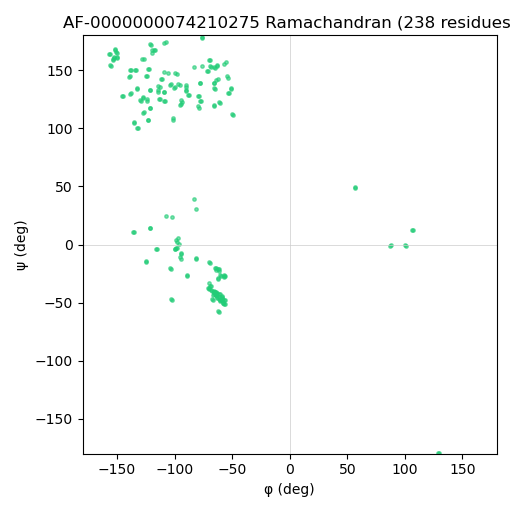? -3.25 3.539 13.484 1 92.94 112 GLY A CA 1
ATOM 851 C C . GLY A 1 112 ? -2.307 3.434 12.297 1 92.94 112 GLY A C 1
ATOM 852 O O . GLY A 1 112 ? -1.088 3.363 12.477 1 92.94 112 GLY A O 1
ATOM 853 N N . ASN A 1 113 ? -2.793 3.393 11.102 1 94.75 113 ASN A N 1
ATOM 854 C CA . ASN A 1 113 ? -1.922 3.41 9.93 1 94.75 113 ASN A CA 1
ATOM 855 C C . ASN A 1 113 ? -1.144 4.719 9.828 1 94.75 113 ASN A C 1
ATOM 857 O O . ASN A 1 113 ? -1.687 5.789 10.102 1 94.75 113 ASN A O 1
ATOM 861 N N . LEU A 1 114 ? 0.107 4.586 9.406 1 96.12 114 LEU A N 1
ATOM 862 C CA . LEU A 1 114 ? 1.019 5.723 9.477 1 96.12 114 LEU A CA 1
ATOM 863 C C . LEU A 1 114 ? 1.065 6.469 8.148 1 96.12 114 LEU A C 1
ATOM 865 O O . LEU A 1 114 ? 1.094 5.848 7.086 1 96.12 114 LEU A O 1
ATOM 869 N N . ILE A 1 115 ? 1.054 7.797 8.266 1 97.75 115 ILE A N 1
ATOM 870 C CA . ILE A 1 115 ? 1.198 8.703 7.125 1 97.75 115 ILE A CA 1
ATOM 871 C C . ILE A 1 115 ? 2.371 9.648 7.363 1 97.75 115 ILE A C 1
ATOM 873 O O . ILE A 1 115 ? 2.389 10.383 8.352 1 97.75 115 ILE A O 1
ATOM 877 N N . ARG A 1 116 ? 3.299 9.641 6.438 1 97.62 116 ARG A N 1
ATOM 878 C CA . ARG A 1 116 ? 4.504 10.453 6.582 1 97.62 116 ARG A CA 1
ATOM 879 C C . ARG A 1 116 ? 4.543 11.57 5.539 1 97.62 116 ARG A C 1
ATOM 881 O O . ARG A 1 116 ? 4.23 11.336 4.367 1 97.62 116 ARG A O 1
ATOM 888 N N . VAL A 1 117 ? 4.895 12.727 5.98 1 97.38 117 VAL A N 1
ATOM 889 C CA . VAL A 1 117 ? 5.16 13.844 5.078 1 97.38 117 VAL A CA 1
ATOM 890 C C . VAL A 1 117 ? 6.656 14.148 5.059 1 97.38 117 VAL A C 1
ATOM 892 O O . VAL A 1 117 ? 7.301 14.195 6.109 1 97.38 117 VAL A O 1
ATOM 895 N N . SER A 1 118 ? 7.172 14.266 3.908 1 95.88 118 SER A N 1
ATOM 896 C CA . SER A 1 118 ? 8.594 14.516 3.719 1 95.88 118 SER A CA 1
ATOM 897 C C . SER A 1 118 ? 8.852 15.312 2.441 1 95.88 118 SER A C 1
ATOM 899 O O . SER A 1 118 ? 7.973 15.422 1.588 1 95.88 118 SER A O 1
ATOM 901 N N . PRO A 1 119 ? 10.062 15.938 2.385 1 94.12 119 PRO A N 1
ATOM 902 C CA . PRO A 1 119 ? 10.383 16.609 1.126 1 94.12 119 PRO A CA 1
ATOM 903 C C . PRO A 1 119 ? 10.664 15.633 -0.014 1 94.12 119 PRO A C 1
ATOM 905 O O . PRO A 1 119 ? 11.102 14.508 0.226 1 94.12 119 PRO A O 1
ATOM 908 N N . VAL A 1 120 ? 10.312 16.109 -1.293 1 89.38 120 VAL A N 1
ATOM 909 C CA . VAL A 1 120 ? 10.711 15.344 -2.469 1 89.38 120 VAL A CA 1
ATOM 910 C C . VAL A 1 120 ? 12.234 15.25 -2.533 1 89.38 120 VAL A C 1
ATOM 912 O O . VAL A 1 120 ? 12.93 16.219 -2.25 1 89.38 120 VAL A O 1
ATOM 915 N N . ASP A 1 121 ? 12.82 13.984 -2.564 1 68.06 121 ASP A N 1
ATOM 916 C CA . ASP A 1 121 ? 14.266 13.836 -2.654 1 68.06 121 ASP A CA 1
ATOM 917 C C . ASP A 1 121 ? 14.82 14.547 -3.889 1 68.06 121 ASP A C 1
ATOM 919 O O . ASP A 1 121 ? 14.164 14.586 -4.934 1 68.06 121 ASP A O 1
ATOM 923 N N . MET B 1 1 ? -3.688 19.922 -2.652 1 68.25 1 MET B N 1
ATOM 924 C CA . MET B 1 1 ? -2.639 19.094 -2.062 1 68.25 1 MET B CA 1
ATOM 925 C C . MET B 1 1 ? -2.443 17.812 -2.861 1 68.25 1 MET B C 1
ATOM 927 O O . MET B 1 1 ? -3.4 17.281 -3.426 1 68.25 1 MET B O 1
ATOM 931 N N . PRO B 1 2 ? -1.237 17.547 -2.945 1 80.88 2 PRO B N 1
ATOM 932 C CA . PRO B 1 2 ? -1.069 16.359 -3.787 1 80.88 2 PRO B CA 1
ATOM 933 C C . PRO B 1 2 ? -1.581 15.094 -3.121 1 80.88 2 PRO B C 1
ATOM 935 O O . PRO B 1 2 ? -1.759 15.055 -1.9 1 80.88 2 PRO B O 1
ATOM 938 N N . ALA B 1 3 ? -1.986 14.102 -3.887 1 94.56 3 ALA B N 1
ATOM 939 C CA . ALA B 1 3 ? -2.322 12.75 -3.453 1 94.56 3 ALA B CA 1
ATOM 940 C C . ALA B 1 3 ? -1.104 12.039 -2.867 1 94.56 3 ALA B C 1
ATOM 942 O O . ALA B 1 3 ? 0.036 12.438 -3.123 1 94.56 3 ALA B O 1
ATOM 943 N N . PRO B 1 4 ? -1.355 11.086 -1.995 1 98.06 4 PRO B N 1
ATOM 944 C CA . PRO B 1 4 ? -0.195 10.32 -1.533 1 98.06 4 PRO B CA 1
ATOM 945 C C . PRO B 1 4 ? 0.654 9.781 -2.684 1 98.06 4 PRO B C 1
ATOM 947 O O . PRO B 1 4 ? 0.115 9.305 -3.684 1 98.06 4 PRO B O 1
ATOM 950 N N . ASN B 1 5 ? 1.962 9.953 -2.551 1 98.12 5 ASN B N 1
ATOM 951 C CA . ASN B 1 5 ? 2.83 9.664 -3.688 1 98.12 5 ASN B CA 1
ATOM 952 C C . ASN B 1 5 ? 4.066 8.875 -3.26 1 98.12 5 ASN B C 1
ATOM 954 O O . ASN B 1 5 ? 5.027 8.766 -4.02 1 98.12 5 ASN B O 1
ATOM 958 N N . LEU B 1 6 ? 4.109 8.406 -2.113 1 97.81 6 LEU B N 1
ATOM 959 C CA . LEU B 1 6 ? 5.168 7.547 -1.588 1 97.81 6 LEU B CA 1
ATOM 960 C C . LEU B 1 6 ? 4.582 6.41 -0.758 1 97.81 6 LEU B C 1
ATOM 962 O O . LEU B 1 6 ? 3.773 6.645 0.143 1 97.81 6 LEU B O 1
ATOM 966 N N . PHE B 1 7 ? 5 5.203 -1.042 1 98.12 7 PHE B N 1
ATOM 967 C CA . PHE B 1 7 ? 4.551 4.031 -0.303 1 98.12 7 PHE B CA 1
ATOM 968 C C . PHE B 1 7 ? 5.742 3.217 0.195 1 98.12 7 PHE B C 1
ATOM 970 O O . PHE B 1 7 ? 6.461 2.609 -0.599 1 98.12 7 PHE B O 1
ATOM 977 N N . LEU B 1 8 ? 5.875 3.195 1.501 1 96.75 8 LEU B N 1
ATOM 978 C CA . LEU B 1 8 ? 7.043 2.611 2.146 1 96.75 8 LEU B CA 1
ATOM 979 C C . LEU B 1 8 ? 6.719 1.24 2.727 1 96.75 8 LEU B C 1
ATOM 981 O O . LEU B 1 8 ? 5.652 1.049 3.316 1 96.75 8 LEU B O 1
ATOM 985 N N . VAL B 1 9 ? 7.625 0.351 2.535 1 96.19 9 VAL B N 1
ATOM 986 C CA . VAL B 1 9 ? 7.605 -0.928 3.236 1 96.19 9 VAL B CA 1
ATOM 987 C C . VAL B 1 9 ? 8.891 -1.095 4.043 1 96.19 9 VAL B C 1
ATOM 989 O O . VAL B 1 9 ? 9.984 -0.836 3.535 1 96.19 9 VAL B O 1
ATOM 992 N N . TYR B 1 10 ? 8.719 -1.505 5.312 1 95.25 10 TYR B N 1
ATOM 993 C CA . TYR B 1 10 ? 9.875 -1.758 6.164 1 95.25 10 TYR B CA 1
ATOM 994 C C . TYR B 1 10 ? 10.508 -3.107 5.84 1 95.25 10 TYR B C 1
ATOM 996 O O . TYR B 1 10 ? 9.797 -4.102 5.656 1 95.25 10 TYR B O 1
ATOM 1004 N N . VAL B 1 11 ? 11.789 -3.086 5.832 1 94.94 11 VAL B N 1
ATOM 1005 C CA . VAL B 1 11 ? 12.523 -4.324 5.578 1 94.94 11 VAL B CA 1
ATOM 1006 C C . VAL B 1 11 ? 13.719 -4.426 6.523 1 94.94 11 VAL B C 1
ATOM 1008 O O . VAL B 1 11 ? 14.289 -3.408 6.918 1 94.94 11 VAL B O 1
ATOM 1011 N N . THR B 1 12 ? 14.094 -5.656 6.855 1 93.38 12 THR B N 1
ATOM 1012 C CA . THR B 1 12 ? 15.172 -5.871 7.809 1 93.38 12 THR B CA 1
ATOM 1013 C C . THR B 1 12 ? 16.516 -5.93 7.094 1 93.38 12 THR B C 1
ATOM 1015 O O . THR B 1 12 ? 17.562 -5.707 7.707 1 93.38 12 THR B O 1
ATOM 1018 N N . ASP B 1 13 ? 16.578 -6.285 5.887 1 94.12 13 ASP B N 1
ATOM 1019 C CA . ASP B 1 13 ? 17.75 -6.387 5.023 1 94.12 13 ASP B CA 1
ATOM 1020 C C . ASP B 1 13 ? 17.484 -5.73 3.668 1 94.12 13 ASP B C 1
ATOM 1022 O O . ASP B 1 13 ? 16.938 -6.363 2.762 1 94.12 13 ASP B O 1
ATOM 1026 N N . VAL B 1 14 ? 17.984 -4.516 3.531 1 95.75 14 VAL B N 1
ATOM 1027 C CA . VAL B 1 14 ? 17.672 -3.674 2.383 1 95.75 14 VAL B CA 1
ATOM 1028 C C . VAL B 1 14 ? 18.203 -4.316 1.105 1 95.75 14 VAL B C 1
ATOM 1030 O O . VAL B 1 14 ? 17.516 -4.34 0.079 1 95.75 14 VAL B O 1
ATOM 1033 N N . GLU B 1 15 ? 19.406 -4.82 1.162 1 96.25 15 GLU B N 1
ATOM 1034 C CA . GLU B 1 15 ? 20 -5.461 -0.008 1 96.25 15 GLU B CA 1
ATOM 1035 C C . GLU B 1 15 ? 19.172 -6.656 -0.462 1 96.25 15 GLU B C 1
ATOM 1037 O O . GLU B 1 15 ? 18.875 -6.801 -1.65 1 96.25 15 GLU B O 1
ATOM 1042 N N . ARG B 1 16 ? 18.812 -7.484 0.446 1 96 16 ARG B N 1
ATOM 1043 C CA . ARG B 1 16 ? 18.016 -8.664 0.147 1 96 16 ARG B CA 1
ATOM 1044 C C . ARG B 1 16 ? 16.641 -8.266 -0.41 1 96 16 ARG B C 1
ATOM 1046 O O . ARG B 1 16 ? 16.172 -8.859 -1.383 1 96 16 ARG B O 1
ATOM 1053 N N . ALA B 1 17 ? 16.047 -7.32 0.219 1 96.31 17 ALA B N 1
ATOM 1054 C CA . ALA B 1 17 ? 14.719 -6.867 -0.211 1 96.31 17 ALA B CA 1
ATOM 1055 C C . ALA B 1 17 ? 14.789 -6.23 -1.596 1 96.31 17 ALA B C 1
ATOM 1057 O O . ALA B 1 17 ? 13.883 -6.414 -2.414 1 96.31 17 ALA B O 1
ATOM 1058 N N . THR B 1 18 ? 15.82 -5.457 -1.813 1 97.5 18 THR B N 1
ATOM 1059 C CA . THR B 1 18 ? 16 -4.82 -3.113 1 97.5 18 THR B CA 1
ATOM 1060 C C . THR B 1 18 ? 16.094 -5.867 -4.223 1 97.5 18 THR B C 1
ATOM 1062 O O . THR B 1 18 ? 15.445 -5.73 -5.266 1 97.5 18 THR B O 1
ATOM 1065 N N . ALA B 1 19 ? 16.859 -6.867 -4.023 1 97.44 19 ALA B N 1
ATOM 1066 C CA . ALA B 1 19 ? 16.984 -7.953 -4.992 1 97.44 19 ALA B CA 1
ATOM 1067 C C . ALA B 1 19 ? 15.641 -8.656 -5.207 1 97.44 19 ALA B C 1
ATOM 1069 O O . ALA B 1 19 ? 15.258 -8.938 -6.344 1 97.44 19 ALA B O 1
ATOM 1070 N N . PHE B 1 20 ? 14.961 -8.875 -4.137 1 97.31 20 PHE B N 1
ATOM 1071 C CA . PHE B 1 20 ? 13.672 -9.562 -4.195 1 97.31 20 PHE B CA 1
ATOM 1072 C C . PHE B 1 20 ? 12.672 -8.773 -5.031 1 97.31 20 PHE B C 1
ATOM 1074 O O . PHE B 1 20 ? 12.117 -9.297 -5.996 1 97.31 20 PHE B O 1
ATOM 1081 N N . TYR B 1 21 ? 12.391 -7.543 -4.684 1 97.81 21 TYR B N 1
ATOM 1082 C CA . TYR B 1 21 ? 11.375 -6.742 -5.348 1 97.81 21 TYR B CA 1
ATOM 1083 C C . TYR B 1 21 ? 11.781 -6.41 -6.777 1 97.81 21 TYR B C 1
ATOM 1085 O O . TYR B 1 21 ? 10.945 -6.367 -7.68 1 97.81 21 TYR B O 1
ATOM 1093 N N . GLY B 1 22 ? 13.086 -6.105 -6.953 1 97.56 22 GLY B N 1
ATOM 1094 C CA . GLY B 1 22 ? 13.578 -5.883 -8.305 1 97.56 22 GLY B CA 1
ATOM 1095 C C . GLY B 1 22 ? 13.312 -7.051 -9.234 1 97.56 22 GLY B C 1
ATOM 1096 O O . GLY B 1 22 ? 12.867 -6.859 -10.367 1 97.56 22 GLY B O 1
ATOM 1097 N N . ASP B 1 23 ? 13.633 -8.242 -8.758 1 97 23 ASP B N 1
ATOM 1098 C CA . ASP B 1 23 ? 13.406 -9.445 -9.547 1 97 23 ASP B CA 1
ATOM 1099 C C . ASP B 1 23 ? 11.922 -9.711 -9.734 1 97 23 ASP B C 1
ATOM 1101 O O . ASP B 1 23 ? 11.477 -10.031 -10.844 1 97 23 ASP B O 1
ATOM 1105 N N . LEU B 1 24 ? 11.172 -9.625 -8.656 1 97.12 24 LEU B N 1
ATOM 1106 C CA . LEU B 1 24 ? 9.75 -9.945 -8.656 1 97.12 24 LEU B CA 1
ATOM 1107 C C . LEU B 1 24 ? 9 -9.078 -9.656 1 97.12 24 LEU B C 1
ATOM 1109 O O . LEU B 1 24 ? 8.242 -9.594 -10.484 1 97.12 24 LEU B O 1
ATOM 1113 N N . PHE B 1 25 ? 9.211 -7.766 -9.586 1 97.44 25 PHE B N 1
ATOM 1114 C CA . PHE B 1 25 ? 8.469 -6.812 -10.414 1 97.44 25 PHE B CA 1
ATOM 1115 C C . PHE B 1 25 ? 9.25 -6.48 -11.68 1 97.44 25 PHE B C 1
ATOM 1117 O O . PHE B 1 25 ? 8.734 -5.797 -12.57 1 97.44 25 PHE B O 1
ATOM 1124 N N . GLU B 1 26 ? 10.508 -6.949 -11.75 1 96.56 26 GLU B N 1
ATOM 1125 C CA . GLU B 1 26 ? 11.383 -6.664 -12.891 1 96.56 26 GLU B CA 1
ATOM 1126 C C . GLU B 1 26 ? 11.539 -5.16 -13.094 1 96.56 26 GLU B C 1
ATOM 1128 O O . GLU B 1 26 ? 11.352 -4.656 -14.203 1 96.56 26 GLU B O 1
ATOM 1133 N N . ILE B 1 27 ? 11.852 -4.473 -12.047 1 96.94 27 ILE B N 1
ATOM 1134 C CA . ILE B 1 27 ? 12.109 -3.039 -12.055 1 96.94 27 ILE B CA 1
ATOM 1135 C C . ILE B 1 27 ? 13.453 -2.75 -11.383 1 96.94 27 ILE B C 1
ATOM 1137 O O . ILE B 1 27 ? 13.977 -3.59 -10.648 1 96.94 27 ILE B O 1
ATOM 1141 N N . GLU B 1 28 ? 13.977 -1.545 -11.719 1 97.19 28 GLU B N 1
ATOM 1142 C CA . GLU B 1 28 ? 15.227 -1.096 -11.117 1 97.19 28 GLU B CA 1
ATOM 1143 C C . GLU B 1 28 ? 15 0.078 -10.172 1 97.19 28 GLU B C 1
ATOM 1145 O O . GLU B 1 28 ? 14.148 0.934 -10.43 1 97.19 28 GLU B O 1
ATOM 1150 N N . PRO B 1 29 ? 15.742 0.063 -9.086 1 97.56 29 PRO B N 1
ATOM 1151 C CA . PRO B 1 29 ? 15.617 1.21 -8.18 1 97.56 29 PRO B CA 1
ATOM 1152 C C . PRO B 1 29 ? 16.109 2.514 -8.812 1 97.56 29 PRO B C 1
ATOM 1154 O O . PRO B 1 29 ? 16.938 2.49 -9.727 1 97.56 29 PRO B O 1
ATOM 1157 N N . VAL B 1 30 ? 15.539 3.627 -8.352 1 97.5 30 VAL B N 1
ATOM 1158 C CA . VAL B 1 30 ? 16.016 4.949 -8.734 1 97.5 30 VAL B CA 1
ATOM 1159 C C . VAL B 1 30 ? 17.422 5.168 -8.188 1 97.5 30 VAL B C 1
ATOM 1161 O O . VAL B 1 30 ? 18.281 5.727 -8.867 1 97.5 30 VAL B O 1
ATOM 1164 N N . THR B 1 31 ? 17.641 4.777 -6.973 1 96.38 31 THR B N 1
ATOM 1165 C CA . THR B 1 31 ? 18.906 4.836 -6.246 1 96.38 31 THR B CA 1
ATOM 1166 C C . THR B 1 31 ? 18.938 3.793 -5.129 1 96.38 31 THR B C 1
ATOM 1168 O O . THR B 1 31 ? 17.891 3.275 -4.73 1 96.38 31 THR B O 1
ATOM 1171 N N . VAL B 1 32 ? 20.141 3.418 -4.809 1 95.5 32 VAL B N 1
ATOM 1172 C CA . VAL B 1 32 ? 20.297 2.447 -3.732 1 95.5 32 VAL B CA 1
ATOM 1173 C C . VAL B 1 32 ? 21.156 3.043 -2.621 1 95.5 32 VAL B C 1
ATOM 1175 O O . VAL B 1 32 ? 22.281 3.477 -2.865 1 95.5 32 VAL B O 1
ATOM 1178 N N . THR B 1 33 ? 20.547 3.152 -1.541 1 93 33 THR B N 1
ATOM 1179 C CA . THR B 1 33 ? 21.297 3.48 -0.335 1 93 33 THR B CA 1
ATOM 1180 C C . THR B 1 33 ? 21.203 2.35 0.686 1 93 33 THR B C 1
ATOM 1182 O O . THR B 1 33 ? 20.391 1.441 0.54 1 93 33 THR B O 1
ATOM 1185 N N . PRO B 1 34 ? 22.047 2.398 1.741 1 91.56 34 PRO B N 1
ATOM 1186 C CA . PRO B 1 34 ? 22 1.321 2.732 1 91.56 34 PRO B CA 1
ATOM 1187 C C . PRO B 1 34 ? 20.672 1.265 3.488 1 91.56 34 PRO B C 1
ATOM 1189 O O . PRO B 1 34 ? 20.312 0.212 4.016 1 91.56 34 PRO B O 1
ATOM 1192 N N . ARG B 1 35 ? 19.938 2.305 3.494 1 91.75 35 ARG B N 1
ATOM 1193 C CA . ARG B 1 35 ? 18.781 2.312 4.387 1 91.75 35 ARG B CA 1
ATOM 1194 C C . ARG B 1 35 ? 17.5 2.604 3.619 1 91.75 35 ARG B C 1
ATOM 1196 O O . ARG B 1 35 ? 16.391 2.387 4.133 1 91.75 35 ARG B O 1
ATOM 1203 N N . TYR B 1 36 ? 17.578 3.078 2.445 1 94.25 36 TYR B N 1
ATOM 1204 C CA . TYR B 1 36 ? 16.406 3.543 1.698 1 94.25 36 TYR B CA 1
ATOM 1205 C C . TYR B 1 36 ? 16.562 3.244 0.212 1 94.25 36 TYR B C 1
ATOM 1207 O O . TYR B 1 36 ? 17.578 3.596 -0.399 1 94.25 36 TYR B O 1
ATOM 1215 N N . VAL B 1 37 ? 15.578 2.572 -0.471 1 97.06 37 VAL B N 1
ATOM 1216 C CA . VAL B 1 37 ? 15.609 2.217 -1.887 1 97.06 37 VAL B CA 1
ATOM 1217 C C . VAL B 1 37 ? 14.258 2.547 -2.527 1 97.06 37 VAL B C 1
ATOM 1219 O O . VAL B 1 37 ? 13.297 1.789 -2.391 1 97.06 37 VAL B O 1
ATOM 1222 N N . PRO B 1 38 ? 14.219 3.643 -3.309 1 97.69 38 PRO B N 1
ATOM 1223 C CA . PRO B 1 38 ? 12.984 3.988 -4.027 1 97.69 38 PRO B CA 1
ATOM 1224 C C . PRO B 1 38 ? 12.914 3.354 -5.414 1 97.69 38 PRO B C 1
ATOM 1226 O O . PRO B 1 38 ? 13.922 3.295 -6.125 1 97.69 38 PRO B O 1
ATOM 1229 N N . PHE B 1 39 ? 11.734 2.824 -5.777 1 98.25 39 PHE B N 1
ATOM 1230 C CA . PHE B 1 39 ? 11.336 2.445 -7.129 1 98.25 39 PHE B CA 1
ATOM 1231 C C . PHE B 1 39 ? 10.273 3.393 -7.664 1 98.25 39 PHE B C 1
ATOM 1233 O O . PHE B 1 39 ? 9.25 3.617 -7.008 1 98.25 39 PHE B O 1
ATOM 1240 N N . GLU B 1 40 ? 10.555 3.98 -8.773 1 97.81 40 GLU B N 1
ATOM 1241 C CA . GLU B 1 40 ? 9.508 4.797 -9.375 1 97.81 40 GLU B CA 1
ATOM 1242 C C . GLU B 1 40 ? 8.492 3.934 -10.117 1 97.81 40 GLU B C 1
ATOM 1244 O O . GLU B 1 40 ? 8.82 3.287 -11.109 1 97.81 40 GLU B O 1
ATOM 1249 N N . VAL B 1 41 ? 7.203 3.998 -9.656 1 97.69 41 VAL B N 1
ATOM 1250 C CA . VAL B 1 41 ? 6.215 3.088 -10.227 1 97.69 41 VAL B CA 1
ATOM 1251 C C . VAL B 1 41 ? 5.316 3.846 -11.195 1 97.69 41 VAL B C 1
ATOM 1253 O O . VAL B 1 41 ? 4.625 3.234 -12.016 1 97.69 41 VAL B O 1
ATOM 1256 N N . ALA B 1 42 ? 5.234 5.09 -11.102 1 96.56 42 ALA B N 1
ATOM 1257 C CA . ALA B 1 42 ? 4.613 6.074 -11.984 1 96.56 42 ALA B CA 1
ATOM 1258 C C . ALA B 1 42 ? 5.277 7.441 -11.836 1 96.56 42 ALA B C 1
ATOM 1260 O O . ALA B 1 42 ? 6.023 7.676 -10.883 1 96.56 42 ALA B O 1
ATOM 1261 N N . PRO B 1 43 ? 5.129 8.289 -12.828 1 95.06 43 PRO B N 1
ATOM 1262 C CA . PRO B 1 43 ? 5.75 9.609 -12.672 1 95.06 43 PRO B CA 1
ATOM 1263 C C . PRO B 1 43 ? 5.406 10.266 -11.328 1 95.06 43 PRO B C 1
ATOM 1265 O O . PRO B 1 43 ? 4.238 10.555 -11.062 1 95.06 43 PRO B O 1
ATOM 1268 N N . GLY B 1 44 ? 6.367 10.398 -10.477 1 93.94 44 GLY B N 1
ATOM 1269 C CA . GLY B 1 44 ? 6.223 11.109 -9.211 1 93.94 44 GLY B CA 1
ATOM 1270 C C . GLY B 1 44 ? 5.719 10.227 -8.086 1 93.94 44 GLY B C 1
ATOM 1271 O O . GLY B 1 44 ? 5.48 10.703 -6.973 1 93.94 44 GLY B O 1
ATOM 1272 N N . VAL B 1 45 ? 5.457 8.938 -8.336 1 96.94 45 VAL B N 1
ATOM 1273 C CA . VAL B 1 45 ? 4.977 8.016 -7.312 1 96.94 45 VAL B CA 1
ATOM 1274 C C . VAL B 1 45 ? 6.039 6.957 -7.023 1 96.94 45 VAL B C 1
ATOM 1276 O O . VAL B 1 45 ? 6.496 6.262 -7.938 1 96.94 45 VAL B O 1
ATOM 1279 N N . LEU B 1 46 ? 6.398 6.852 -5.77 1 97.94 46 LEU B N 1
ATOM 1280 C CA . LEU B 1 46 ? 7.473 5.938 -5.395 1 97.94 46 LEU B CA 1
ATOM 1281 C C . LEU B 1 46 ? 6.945 4.805 -4.52 1 97.94 46 LEU B C 1
ATOM 1283 O O . LEU B 1 46 ? 6.105 5.027 -3.646 1 97.94 46 LEU B O 1
ATOM 1287 N N . PHE B 1 47 ? 7.305 3.625 -4.82 1 98.38 47 PHE B N 1
ATOM 1288 C CA . PHE B 1 47 ? 7.344 2.494 -3.898 1 98.38 47 PHE B CA 1
ATOM 1289 C C . PHE B 1 47 ? 8.734 2.33 -3.303 1 98.38 47 PHE B C 1
ATOM 1291 O O . PHE B 1 47 ? 9.711 2.146 -4.035 1 98.38 47 PHE B O 1
ATOM 1298 N N . SER B 1 48 ? 8.844 2.332 -2.006 1 97.56 48 SER B N 1
ATOM 1299 C CA . SER B 1 48 ? 10.188 2.387 -1.451 1 97.56 48 SER B CA 1
ATOM 1300 C C . SER B 1 48 ? 10.359 1.384 -0.316 1 97.56 48 SER B C 1
ATOM 1302 O O . SER B 1 48 ? 9.406 1.075 0.398 1 97.56 48 SER B O 1
ATOM 1304 N N . LEU B 1 49 ? 11.578 0.938 -0.189 1 96.81 49 LEU B N 1
ATOM 1305 C CA . LEU B 1 49 ? 12.016 0.071 0.899 1 96.81 49 LEU B CA 1
ATOM 1306 C C . LEU B 1 49 ? 12.75 0.872 1.97 1 96.81 49 LEU B C 1
ATOM 1308 O O . LEU B 1 49 ? 13.578 1.731 1.65 1 96.81 49 LEU B O 1
ATOM 1312 N N . TRP B 1 50 ? 12.422 0.608 3.176 1 93.81 50 TRP B N 1
ATOM 1313 C CA . TRP B 1 50 ? 13.023 1.334 4.285 1 93.81 50 TRP B CA 1
ATOM 1314 C C . TRP B 1 50 ? 13.609 0.368 5.312 1 93.81 50 TRP B C 1
ATOM 1316 O O . TRP B 1 50 ? 12.883 -0.457 5.879 1 93.81 50 TRP B O 1
ATOM 1326 N N . GLY B 1 51 ? 14.836 0.562 5.625 1 89.12 51 GLY B N 1
ATOM 1327 C CA . GLY B 1 51 ? 15.531 -0.289 6.578 1 89.12 51 GLY B CA 1
ATOM 1328 C C . GLY B 1 51 ? 15.508 0.265 7.992 1 89.12 51 GLY B C 1
ATOM 1329 O O . GLY B 1 51 ? 16.016 -0.373 8.922 1 89.12 51 GLY B O 1
ATOM 1330 N N . GLY B 1 52 ? 15.141 1.473 8.266 1 67.75 52 GLY B N 1
ATOM 1331 C CA . GLY B 1 52 ? 15.336 2.152 9.539 1 67.75 52 GLY B CA 1
ATOM 1332 C C . GLY B 1 52 ? 14.469 1.597 10.656 1 67.75 52 GLY B C 1
ATOM 1333 O O . GLY B 1 52 ? 14.82 1.704 11.828 1 67.75 52 GLY B O 1
ATOM 1334 N N . GLN B 1 53 ? 13.367 1.259 10.336 1 61.91 53 GLN B N 1
ATOM 1335 C CA . GLN B 1 53 ? 12.516 0.764 11.414 1 61.91 53 GLN B CA 1
ATOM 1336 C C . GLN B 1 53 ? 12.43 -0.759 11.391 1 61.91 53 GLN B C 1
ATOM 1338 O O . GLN B 1 53 ? 11.445 -1.337 11.859 1 61.91 53 GLN B O 1
ATOM 1343 N N . GLY B 1 54 ? 13.398 -1.254 10.836 1 57.06 54 GLY B N 1
ATOM 1344 C CA . GLY B 1 54 ? 13.461 -2.697 10.664 1 57.06 54 GLY B CA 1
ATOM 1345 C C . GLY B 1 54 ? 13.359 -3.453 11.977 1 57.06 54 GLY B C 1
ATOM 1346 O O . GLY B 1 54 ? 12.828 -4.566 12.023 1 57.06 54 GLY B O 1
ATOM 1347 N N . ASP B 1 55 ? 13.773 -2.744 12.93 1 55.59 55 ASP B N 1
ATOM 1348 C CA . ASP B 1 55 ? 13.797 -3.436 14.219 1 55.59 55 ASP B CA 1
ATOM 1349 C C . ASP B 1 55 ? 12.383 -3.682 14.734 1 55.59 55 ASP B C 1
ATOM 1351 O O . ASP B 1 55 ? 12.172 -4.551 15.586 1 55.59 55 ASP B O 1
ATOM 1355 N N . GLU B 1 56 ? 11.523 -3.047 14.18 1 59.56 56 GLU B N 1
ATOM 1356 C CA . GLU B 1 56 ? 10.156 -3.219 14.664 1 59.56 56 GLU B CA 1
ATOM 1357 C C . GLU B 1 56 ? 9.391 -4.211 13.797 1 59.56 56 GLU B C 1
ATOM 1359 O O . GLU B 1 56 ? 8.258 -4.582 14.117 1 59.56 56 GLU B O 1
ATOM 1364 N N . VAL B 1 57 ? 10.156 -4.66 12.914 1 66.19 57 VAL B N 1
ATOM 1365 C CA . VAL B 1 57 ? 9.5 -5.562 11.977 1 66.19 57 VAL B CA 1
ATOM 1366 C C . VAL B 1 57 ? 9.836 -7.012 12.328 1 66.19 57 VAL B C 1
ATOM 1368 O O . VAL B 1 57 ? 11.008 -7.395 12.367 1 66.19 57 VAL B O 1
A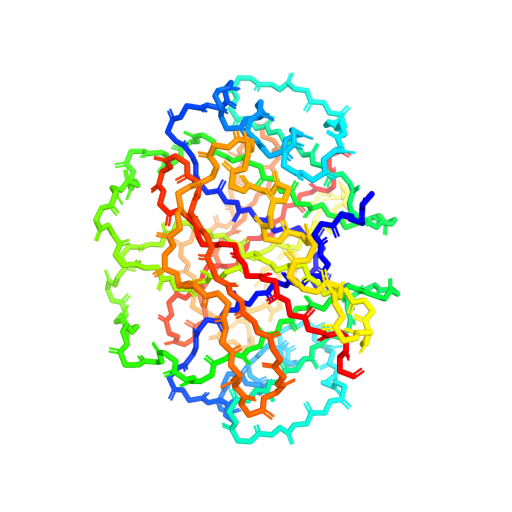TOM 1371 N N . ALA B 1 58 ? 8.797 -7.605 12.852 1 71.38 58 ALA B N 1
ATOM 1372 C CA . ALA B 1 58 ? 8.93 -9.047 13.031 1 71.38 58 ALA B CA 1
ATOM 1373 C C . ALA B 1 58 ? 8.102 -9.805 12 1 71.38 58 ALA B C 1
ATOM 1375 O O . ALA B 1 58 ? 7.074 -9.305 11.531 1 71.38 58 ALA B O 1
ATOM 1376 N N . ALA B 1 59 ? 8.656 -10.945 11.672 1 67.38 59 ALA B N 1
ATOM 1377 C CA . ALA B 1 59 ? 8 -11.766 10.656 1 67.38 59 ALA B CA 1
ATOM 1378 C C . ALA B 1 59 ? 6.566 -12.094 11.055 1 67.38 59 ALA B C 1
ATOM 1380 O O . ALA B 1 59 ? 5.688 -12.195 10.195 1 67.38 59 ALA B O 1
ATOM 1381 N N . ASP B 1 60 ? 6.375 -12.117 12.25 1 77.5 60 ASP B N 1
ATOM 1382 C CA . ASP B 1 60 ? 5.055 -12.547 12.695 1 77.5 60 ASP B CA 1
ATOM 1383 C C . ASP B 1 60 ? 4.152 -11.352 12.992 1 77.5 60 ASP B C 1
ATOM 1385 O O . ASP B 1 60 ? 2.996 -11.523 13.375 1 77.5 60 ASP B O 1
ATOM 1389 N N . THR B 1 61 ? 4.676 -10.297 12.703 1 84.5 61 THR B N 1
ATOM 1390 C CA . THR B 1 61 ? 3.838 -9.117 12.875 1 84.5 61 THR B CA 1
ATOM 1391 C C . THR B 1 61 ? 2.662 -9.141 11.898 1 84.5 61 THR B C 1
ATOM 1393 O O . THR B 1 61 ? 2.852 -9.273 10.688 1 84.5 61 THR B O 1
ATOM 1396 N N . PRO B 1 62 ? 1.459 -9.141 12.5 1 88.19 62 PRO B N 1
ATOM 1397 C CA . PRO B 1 62 ? 0.327 -9.031 11.578 1 88.19 62 PRO B CA 1
ATOM 1398 C C . PRO B 1 62 ? 0.443 -7.828 10.641 1 88.19 62 PRO B C 1
ATOM 1400 O O . PRO B 1 62 ? 0.906 -6.762 11.055 1 88.19 62 PRO B O 1
ATOM 1403 N N . ARG B 1 63 ? 0.008 -8.023 9.445 1 91.12 63 ARG B N 1
ATOM 1404 C CA . ARG B 1 63 ? 0.107 -6.945 8.461 1 91.12 63 ARG B CA 1
ATOM 1405 C C . ARG B 1 63 ? -1.213 -6.191 8.344 1 91.12 63 ARG B C 1
ATOM 1407 O O . ARG B 1 63 ? -2.285 -6.793 8.414 1 91.12 63 ARG B O 1
ATOM 1414 N N . THR B 1 64 ? -0.994 -4.891 8.07 1 92.75 64 THR B N 1
ATOM 1415 C CA . THR B 1 64 ? -2.152 -4.012 7.953 1 92.75 64 THR B CA 1
ATOM 1416 C C . THR B 1 64 ? -2.193 -3.352 6.578 1 92.75 64 THR B C 1
ATOM 1418 O O . THR B 1 64 ? -2.891 -2.354 6.383 1 92.75 64 THR B O 1
ATOM 1421 N N . SER B 1 65 ? -1.431 -3.842 5.68 1 94.88 65 SER B N 1
ATOM 1422 C CA . SER B 1 65 ? -1.355 -3.303 4.324 1 94.88 65 SER B CA 1
ATOM 1423 C C . SER B 1 65 ? -0.867 -4.355 3.336 1 94.88 65 SER B C 1
ATOM 1425 O O . SER B 1 65 ? -0.372 -5.41 3.738 1 94.88 65 SER B O 1
ATOM 1427 N N . GLU B 1 66 ? -1.083 -4.062 2.074 1 96.5 66 GLU B N 1
ATOM 1428 C CA . GLU B 1 66 ? -0.572 -4.883 0.981 1 96.5 66 GLU B CA 1
ATOM 1429 C C . GLU B 1 66 ? -0.053 -4.016 -0.162 1 96.5 66 GLU B C 1
ATOM 1431 O O . GLU B 1 66 ? -0.605 -2.949 -0.44 1 96.5 66 GLU B O 1
ATOM 1436 N N . VAL B 1 67 ? 1.015 -4.516 -0.771 1 97.94 67 VAL B N 1
ATOM 1437 C CA . VAL B 1 67 ? 1.419 -4.023 -2.084 1 97.94 67 VAL B CA 1
ATOM 1438 C C . VAL B 1 67 ? 0.74 -4.848 -3.176 1 97.94 67 VAL B C 1
ATOM 1440 O O . VAL B 1 67 ? 0.729 -6.078 -3.117 1 97.94 67 VAL B O 1
ATOM 1443 N N . GLY B 1 68 ? 0.172 -4.121 -4.164 1 97.12 68 GLY B N 1
ATOM 1444 C CA . GLY B 1 68 ? -0.606 -4.863 -5.145 1 97.12 68 GLY B CA 1
ATOM 1445 C C . GLY B 1 68 ? -0.117 -4.664 -6.566 1 97.12 68 GLY B C 1
ATOM 1446 O O . GLY B 1 68 ? 0.471 -3.627 -6.887 1 97.12 68 GLY B O 1
ATOM 1447 N N . LEU B 1 69 ? -0.357 -5.695 -7.336 1 97.56 69 LEU B N 1
ATOM 1448 C CA . LEU B 1 69 ? -0.2 -5.684 -8.789 1 97.56 69 LEU B CA 1
ATOM 1449 C C . LEU B 1 69 ? -1.506 -6.062 -9.477 1 97.56 69 LEU B C 1
ATOM 1451 O O . LEU B 1 69 ? -1.911 -7.227 -9.453 1 97.56 69 LEU B O 1
ATOM 1455 N N . MET B 1 70 ? -2.105 -5.043 -10.062 1 96.69 70 MET B N 1
ATOM 1456 C CA . MET B 1 70 ? -3.285 -5.305 -10.883 1 96.69 70 MET B CA 1
ATOM 1457 C C . MET B 1 70 ? -2.891 -5.625 -12.32 1 96.69 70 MET B C 1
ATOM 1459 O O . MET B 1 70 ? -2.115 -4.887 -12.93 1 96.69 70 MET B O 1
ATOM 1463 N N . VAL B 1 71 ? -3.379 -6.707 -12.844 1 95.56 71 VAL B N 1
ATOM 1464 C CA . VAL B 1 71 ? -3.037 -7.152 -14.188 1 95.56 71 VAL B CA 1
ATOM 1465 C C . VAL B 1 71 ? -4.297 -7.211 -15.055 1 95.56 71 VAL B C 1
ATOM 1467 O O . VAL B 1 71 ? -5.41 -7.102 -14.539 1 95.56 71 VAL B O 1
ATOM 1470 N N . SER B 1 72 ? -4.207 -7.293 -16.328 1 89.19 72 SER B N 1
ATOM 1471 C CA . SER B 1 72 ? -5.324 -7.344 -17.266 1 89.19 72 SER B CA 1
ATOM 1472 C C . SER B 1 72 ? -6.281 -8.484 -16.922 1 89.19 72 SER B C 1
ATOM 1474 O O . SER B 1 72 ? -5.891 -9.453 -16.266 1 89.19 72 SER B O 1
ATOM 1476 N N . ARG B 1 73 ? -7.566 -8.367 -17.375 1 83.44 73 ARG B N 1
ATOM 1477 C CA . ARG B 1 73 ? -8.617 -9.32 -17.047 1 83.44 73 ARG B CA 1
ATOM 1478 C C . ARG B 1 73 ? -8.562 -10.531 -17.984 1 83.44 73 ARG B C 1
ATOM 1480 O O . ARG B 1 73 ? -9.406 -11.43 -17.891 1 83.44 73 ARG B O 1
ATOM 1487 N N . SER B 1 74 ? -7.492 -10.891 -18.25 1 79.06 74 SER B N 1
ATOM 1488 C CA . SER B 1 74 ? -7.488 -12.141 -19 1 79.06 74 SER B CA 1
ATOM 1489 C C . SER B 1 74 ? -7.602 -13.344 -18.062 1 79.06 74 SER B C 1
ATOM 1491 O O . SER B 1 74 ? -7.223 -13.266 -16.891 1 79.06 74 SER B O 1
ATOM 1493 N N . SER B 1 75 ? -8.109 -14.344 -18.531 1 76.25 75 SER B N 1
ATOM 1494 C CA . SER B 1 75 ? -8.391 -15.531 -17.734 1 76.25 75 SER B CA 1
ATOM 1495 C C . SER B 1 75 ? -7.113 -16.141 -17.172 1 76.25 75 SER B C 1
ATOM 1497 O O . SER B 1 75 ? -7.141 -16.844 -16.156 1 76.25 75 SER B O 1
ATOM 1499 N N . THR B 1 76 ? -6.09 -15.828 -17.781 1 91.12 76 THR B N 1
ATOM 1500 C CA . THR B 1 76 ? -4.895 -16.547 -17.344 1 91.12 76 THR B CA 1
ATOM 1501 C C . THR B 1 76 ? -3.875 -15.578 -16.75 1 91.12 76 THR B C 1
ATOM 1503 O O . THR B 1 76 ? -2.854 -16 -16.219 1 91.12 76 THR B O 1
ATOM 1506 N N . ALA B 1 77 ? -4.16 -14.328 -16.797 1 93.62 77 ALA B N 1
ATOM 1507 C CA . ALA B 1 77 ? -3.148 -13.344 -16.438 1 93.62 77 ALA B CA 1
ATOM 1508 C C . ALA B 1 77 ? -2.656 -13.555 -15.016 1 93.62 77 ALA B C 1
ATOM 1510 O O . ALA B 1 77 ? -1.45 -13.602 -14.766 1 93.62 77 ALA B O 1
ATOM 1511 N N . VAL B 1 78 ? -3.543 -13.734 -14.086 1 96.38 78 VAL B N 1
ATOM 1512 C CA . VAL B 1 78 ? -3.207 -13.898 -12.68 1 96.38 78 VAL B CA 1
ATOM 1513 C C . VAL B 1 78 ? -2.436 -15.195 -12.477 1 96.38 78 VAL B C 1
ATOM 1515 O O . VAL B 1 78 ? -1.419 -15.219 -11.781 1 96.38 78 VAL B O 1
ATOM 1518 N N . ASP B 1 79 ? -2.846 -16.25 -13.148 1 96.56 79 ASP B N 1
ATOM 1519 C CA . ASP B 1 79 ? -2.195 -17.547 -13.008 1 96.56 79 ASP B CA 1
ATOM 1520 C C . ASP B 1 79 ? -0.789 -17.516 -13.602 1 96.56 79 ASP B C 1
ATOM 1522 O O . ASP B 1 79 ? 0.112 -18.203 -13.109 1 96.56 79 ASP B O 1
ATOM 1526 N N . ASP B 1 80 ? -0.642 -16.781 -14.672 1 96.12 80 ASP B N 1
ATOM 1527 C CA . ASP B 1 80 ? 0.674 -16.656 -15.289 1 96.12 80 ASP B CA 1
ATOM 1528 C C . ASP B 1 80 ? 1.658 -15.961 -14.352 1 96.12 80 ASP B C 1
ATOM 1530 O O . ASP B 1 80 ? 2.816 -16.375 -14.242 1 96.12 80 ASP B O 1
ATOM 1534 N N . VAL B 1 81 ? 1.187 -14.906 -13.695 1 96.88 81 VAL B N 1
ATOM 1535 C CA . VAL B 1 81 ? 2.037 -14.195 -12.742 1 96.88 81 VAL B CA 1
ATOM 1536 C C . VAL B 1 81 ? 2.375 -15.117 -11.57 1 96.88 81 VAL B C 1
ATOM 1538 O O . VAL B 1 81 ? 3.512 -15.133 -11.094 1 96.88 81 VAL B O 1
ATOM 1541 N N . TYR B 1 82 ? 1.42 -15.852 -11.141 1 97.31 82 TYR B N 1
ATOM 1542 C CA . TYR B 1 82 ? 1.632 -16.781 -10.047 1 97.31 82 TYR B CA 1
ATOM 1543 C C . TYR B 1 82 ? 2.762 -17.766 -10.375 1 97.31 82 TYR B C 1
ATOM 1545 O O . TYR B 1 82 ? 3.684 -17.938 -9.57 1 97.31 82 TYR B O 1
ATOM 1553 N N . ALA B 1 83 ? 2.68 -18.375 -11.5 1 97.12 83 ALA B N 1
ATOM 1554 C CA . ALA B 1 83 ? 3.691 -19.344 -11.914 1 97.12 83 ALA B CA 1
ATOM 1555 C C . ALA B 1 83 ? 5.078 -18.703 -11.961 1 97.12 83 ALA B C 1
ATOM 1557 O O . ALA B 1 83 ? 6.059 -19.297 -11.508 1 97.12 83 ALA B O 1
ATOM 1558 N N . THR B 1 84 ? 5.109 -17.547 -12.531 1 96.81 84 THR B N 1
ATOM 1559 C CA . THR B 1 84 ? 6.371 -16.812 -12.656 1 96.81 84 THR B CA 1
ATOM 1560 C C . THR B 1 84 ? 6.941 -16.5 -11.281 1 96.81 84 THR B C 1
ATOM 1562 O O . THR B 1 84 ? 8.141 -16.672 -11.039 1 96.81 84 THR B O 1
ATOM 1565 N N . TRP B 1 85 ? 6.129 -15.992 -10.336 1 97.19 85 TRP B N 1
ATOM 1566 C CA . TRP B 1 85 ? 6.59 -15.539 -9.031 1 97.19 85 TRP B CA 1
ATOM 1567 C C . TRP B 1 85 ? 7.008 -16.719 -8.164 1 97.19 85 TRP B C 1
ATOM 1569 O O . TRP B 1 85 ? 7.973 -16.625 -7.402 1 97.19 85 TRP B O 1
ATOM 1579 N N . VAL B 1 86 ? 6.328 -17.781 -8.25 1 95.81 86 VAL B N 1
ATOM 1580 C CA . VAL B 1 86 ? 6.703 -18.984 -7.516 1 95.81 86 VAL B CA 1
ATOM 1581 C C . VAL B 1 86 ? 8.055 -19.484 -8.008 1 95.81 86 VAL B C 1
ATOM 1583 O O . VAL B 1 86 ? 8.906 -19.891 -7.211 1 95.81 86 VAL B O 1
ATOM 1586 N N . ALA B 1 87 ? 8.227 -19.469 -9.25 1 95.88 87 ALA B N 1
ATOM 1587 C CA . ALA B 1 87 ? 9.492 -19.906 -9.844 1 95.88 87 ALA B CA 1
ATOM 1588 C C . ALA B 1 87 ? 10.641 -19.016 -9.375 1 95.88 87 ALA B C 1
ATOM 1590 O O . ALA B 1 87 ? 11.781 -19.469 -9.258 1 95.88 87 ALA B O 1
ATOM 1591 N N . LYS B 1 88 ? 10.32 -17.766 -9.094 1 94.44 88 LYS B N 1
ATOM 1592 C CA . LYS B 1 88 ? 11.328 -16.812 -8.625 1 94.44 88 LYS B CA 1
ATOM 1593 C C . LYS B 1 88 ? 11.594 -16.969 -7.133 1 94.44 88 LYS B C 1
ATOM 1595 O O . LYS B 1 88 ? 12.492 -16.328 -6.582 1 94.44 88 LYS B O 1
ATOM 1600 N N . GLY B 1 89 ? 10.75 -17.719 -6.461 1 91.31 89 GLY B N 1
ATOM 1601 C CA . GLY B 1 89 ? 11.039 -18.031 -5.07 1 91.31 89 GLY B CA 1
ATOM 1602 C C . GLY B 1 89 ? 10.156 -17.281 -4.094 1 91.31 89 GLY B C 1
ATOM 1603 O O . GLY B 1 89 ? 10.406 -17.281 -2.887 1 91.31 89 GLY B O 1
ATOM 1604 N N . ALA B 1 90 ? 9.109 -16.656 -4.582 1 95.25 90 ALA B N 1
ATOM 1605 C CA . ALA B 1 90 ? 8.188 -15.977 -3.67 1 95.25 90 ALA B CA 1
ATOM 1606 C C . ALA B 1 90 ? 7.477 -16.969 -2.764 1 95.25 90 ALA B C 1
ATOM 1608 O O . ALA B 1 90 ? 7.098 -18.062 -3.203 1 95.25 90 ALA B O 1
ATOM 1609 N N . THR B 1 91 ? 7.324 -16.641 -1.498 1 97.06 91 THR B N 1
ATOM 1610 C CA . THR B 1 91 ? 6.574 -17.469 -0.558 1 97.06 91 THR B CA 1
ATOM 1611 C C . THR B 1 91 ? 5.07 -17.281 -0.757 1 97.06 91 THR B C 1
ATOM 1613 O O . THR B 1 91 ? 4.551 -16.172 -0.622 1 97.06 91 THR B O 1
ATOM 1616 N N . VAL B 1 92 ? 4.379 -18.375 -1.002 1 98.19 92 VAL B N 1
ATOM 1617 C CA . VAL B 1 92 ? 2.945 -18.312 -1.264 1 98.19 92 VAL B CA 1
ATOM 1618 C C . VAL B 1 92 ? 2.186 -18.172 0.054 1 98.19 92 VAL B C 1
ATOM 1620 O O . VAL B 1 92 ? 2.408 -18.938 0.991 1 98.19 92 VAL B O 1
ATOM 1623 N N . VAL B 1 93 ? 1.341 -17.219 0.161 1 96.94 93 VAL B N 1
ATOM 1624 C CA . VAL B 1 93 ? 0.464 -17.016 1.308 1 96.94 93 VAL B CA 1
ATOM 1625 C C . VAL B 1 93 ? -0.948 -17.484 0.973 1 96.94 93 VAL B C 1
ATOM 1627 O O . VAL B 1 93 ? -1.583 -18.188 1.771 1 96.94 93 VAL B O 1
ATOM 1630 N N . GLU B 1 94 ? -1.465 -17.109 -0.152 1 97.44 94 GLU B N 1
ATOM 1631 C CA . GLU B 1 94 ? -2.725 -17.578 -0.727 1 97.44 94 GLU B CA 1
ATOM 1632 C C . GLU B 1 94 ? -2.541 -18.016 -2.18 1 97.44 94 GLU B C 1
ATOM 1634 O O . GLU B 1 94 ? -2.127 -17.219 -3.023 1 97.44 94 GLU B O 1
ATOM 1639 N N . GLU B 1 95 ? -2.916 -19.203 -2.43 1 98.19 95 GLU B N 1
ATOM 1640 C CA . GLU B 1 95 ? -2.877 -19.688 -3.807 1 98.19 95 GLU B CA 1
ATOM 1641 C C . GLU B 1 95 ? -3.947 -19.016 -4.66 1 98.19 95 GLU B C 1
ATOM 1643 O O . GLU B 1 95 ? -4.898 -18.438 -4.125 1 98.19 95 GLU B O 1
ATOM 1648 N N . PRO B 1 96 ? -3.693 -19.062 -6.008 1 97.44 96 PRO B N 1
ATOM 1649 C CA . PRO B 1 96 ? -4.727 -18.453 -6.855 1 97.44 96 PRO B CA 1
ATOM 1650 C C . PRO B 1 96 ? -6.121 -19.016 -6.566 1 97.44 96 PRO B C 1
ATOM 1652 O O . PRO B 1 96 ? -6.289 -20.219 -6.426 1 97.44 96 PRO B O 1
ATOM 1655 N N . HIS B 1 97 ? -7.059 -18.156 -6.383 1 97.06 97 HIS B N 1
ATOM 1656 C CA . HIS B 1 97 ? -8.461 -18.484 -6.141 1 97.06 97 HIS B CA 1
ATOM 1657 C C . HIS B 1 97 ? -9.383 -17.375 -6.637 1 97.06 97 HIS B C 1
ATOM 1659 O O . HIS B 1 97 ? -8.922 -16.266 -6.941 1 97.06 97 HIS B O 1
ATOM 1665 N N . ASP B 1 98 ? -10.664 -17.703 -6.676 1 94.25 98 ASP B N 1
ATOM 1666 C CA . ASP B 1 98 ? -11.641 -16.703 -7.113 1 94.25 98 ASP B CA 1
ATOM 1667 C C . ASP B 1 98 ? -12.258 -15.977 -5.922 1 94.25 98 ASP B C 1
ATOM 1669 O O . ASP B 1 98 ? -12.805 -16.609 -5.016 1 94.25 98 ASP B O 1
ATOM 1673 N N . ALA B 1 99 ? -12.062 -14.703 -5.914 1 90.12 99 ALA B N 1
ATOM 1674 C CA . ALA B 1 99 ? -12.711 -13.836 -4.934 1 90.12 99 ALA B CA 1
ATOM 1675 C C . ALA B 1 99 ? -13.805 -13 -5.582 1 90.12 99 ALA B C 1
ATOM 1677 O O . ALA B 1 99 ? -14.016 -13.07 -6.797 1 90.12 99 ALA B O 1
ATOM 1678 N N . VAL B 1 100 ? -14.547 -12.258 -4.801 1 84.88 100 VAL B N 1
ATOM 1679 C CA . VAL B 1 100 ? -15.68 -11.469 -5.273 1 84.88 100 VAL B CA 1
ATOM 1680 C C . VAL B 1 100 ? -15.203 -10.445 -6.305 1 84.88 100 VAL B C 1
ATOM 1682 O O . VAL B 1 100 ? -15.938 -10.102 -7.234 1 84.88 100 VAL B O 1
ATOM 1685 N N . PHE B 1 101 ? -13.992 -10.062 -6.238 1 87.19 101 PHE B N 1
ATOM 1686 C CA . PHE B 1 101 ? -13.469 -9.031 -7.125 1 87.19 101 PHE B CA 1
ATOM 1687 C C . PHE B 1 101 ? -12.688 -9.648 -8.281 1 87.19 101 PHE B C 1
ATOM 1689 O O . PHE B 1 101 ? -12.172 -8.938 -9.141 1 87.19 101 PHE B O 1
ATOM 1696 N N . GLY B 1 102 ? -12.547 -10.938 -8.258 1 90.81 102 GLY B N 1
ATOM 1697 C CA . GLY B 1 102 ? -11.836 -11.633 -9.32 1 90.81 102 GLY B CA 1
ATOM 1698 C C . GLY B 1 102 ? -10.773 -12.586 -8.805 1 90.81 102 GLY B C 1
ATOM 1699 O O . GLY B 1 102 ? -10.609 -12.742 -7.59 1 90.81 102 GLY B O 1
ATOM 1700 N N . ARG B 1 103 ? -10.094 -13.234 -9.781 1 95.31 103 ARG B N 1
ATOM 1701 C CA . ARG B 1 103 ? -9.031 -14.18 -9.453 1 95.31 103 ARG B CA 1
ATOM 1702 C C . ARG B 1 103 ? -7.859 -13.477 -8.781 1 95.31 103 ARG B C 1
ATOM 1704 O O . ARG B 1 103 ? -7.449 -12.398 -9.203 1 95.31 103 ARG B O 1
ATOM 1711 N N . THR B 1 104 ? -7.375 -14.07 -7.707 1 96.38 104 THR B N 1
ATOM 1712 C CA . THR B 1 104 ? -6.336 -13.383 -6.953 1 96.38 104 THR B CA 1
ATOM 1713 C C . THR B 1 104 ? -5.441 -14.375 -6.219 1 96.38 104 THR B C 1
ATOM 1715 O O . THR B 1 104 ? -5.785 -15.555 -6.105 1 96.38 104 THR B O 1
ATOM 1718 N N . PHE B 1 105 ? -4.273 -13.953 -5.832 1 97.44 105 PHE B N 1
ATOM 1719 C CA . PHE B 1 105 ? -3.385 -14.672 -4.926 1 97.44 105 PHE B CA 1
ATOM 1720 C C . PHE B 1 105 ? -2.523 -13.703 -4.129 1 97.44 105 PHE B C 1
ATOM 1722 O O . PHE B 1 105 ? -2.488 -12.508 -4.426 1 97.44 105 PHE B O 1
ATOM 1729 N N . VAL B 1 106 ? -1.909 -14.188 -3.074 1 97.81 106 VAL B N 1
ATOM 1730 C CA . VAL B 1 106 ? -1.047 -13.375 -2.221 1 97.81 106 VAL B CA 1
ATOM 1731 C C . VAL B 1 106 ? 0.266 -14.117 -1.964 1 97.81 106 VAL B C 1
ATOM 1733 O O . VAL B 1 106 ? 0.27 -15.32 -1.72 1 97.81 106 VAL B O 1
ATOM 1736 N N . VAL B 1 107 ? 1.367 -13.414 -2.105 1 97.75 107 VAL B N 1
ATOM 1737 C CA . VAL B 1 107 ? 2.676 -13.914 -1.693 1 97.75 107 VAL B CA 1
ATOM 1738 C C . VAL B 1 107 ? 3.279 -12.977 -0.647 1 97.75 107 VAL B C 1
ATOM 1740 O O . VAL B 1 107 ? 2.738 -11.898 -0.383 1 97.75 107 VAL B O 1
ATOM 1743 N N . ALA B 1 108 ? 4.383 -13.406 -0.077 1 95.81 108 ALA B N 1
ATOM 1744 C CA . ALA B 1 108 ? 5.078 -12.602 0.92 1 95.81 108 ALA B CA 1
ATOM 1745 C C . ALA B 1 108 ? 6.531 -12.359 0.516 1 95.81 108 ALA B C 1
ATOM 1747 O O . ALA B 1 108 ? 7.16 -13.227 -0.094 1 95.81 108 ALA B O 1
ATOM 1748 N N . ASP B 1 109 ? 7.031 -11.172 0.852 1 95.19 109 ASP B N 1
ATOM 1749 C CA . ASP B 1 109 ? 8.461 -10.922 0.736 1 95.19 109 ASP B CA 1
ATOM 1750 C C . ASP B 1 109 ? 9.234 -11.594 1.87 1 95.19 109 ASP B C 1
ATOM 1752 O O . ASP B 1 109 ? 8.633 -12.227 2.746 1 95.19 109 ASP B O 1
ATOM 1756 N N . PRO B 1 110 ? 10.539 -11.516 1.921 1 92.94 110 PRO B N 1
ATOM 1757 C CA . PRO B 1 110 ? 11.336 -12.211 2.936 1 92.94 110 PRO B CA 1
ATOM 1758 C C . PRO B 1 110 ? 11.008 -11.758 4.355 1 92.94 110 PRO B C 1
ATOM 1760 O O . PRO B 1 110 ? 11.281 -12.477 5.316 1 92.94 110 PRO B O 1
ATOM 1763 N N . ASP B 1 111 ? 10.43 -10.578 4.594 1 93.19 111 ASP B N 1
ATOM 1764 C CA . ASP B 1 111 ? 10.109 -10.055 5.918 1 93.19 111 ASP B CA 1
ATOM 1765 C C . ASP B 1 111 ? 8.633 -10.273 6.258 1 93.19 111 ASP B C 1
ATOM 1767 O O . ASP B 1 111 ? 8.18 -9.906 7.34 1 93.19 111 ASP B O 1
ATOM 1771 N N . GLY B 1 112 ? 7.879 -10.812 5.285 1 92.81 112 GLY B N 1
ATOM 1772 C CA . GLY B 1 112 ? 6.48 -11.117 5.551 1 92.81 112 GLY B CA 1
ATOM 1773 C C . GLY B 1 112 ? 5.527 -10.078 4.992 1 92.81 112 GLY B C 1
ATOM 1774 O O . GLY B 1 112 ? 4.312 -10.188 5.16 1 92.81 112 GLY B O 1
ATOM 1775 N N . ASN B 1 113 ? 5.988 -9.047 4.379 1 94.69 113 ASN B N 1
ATOM 1776 C CA . ASN B 1 113 ? 5.105 -8.086 3.723 1 94.69 113 ASN B CA 1
ATOM 1777 C C . ASN B 1 113 ? 4.316 -8.734 2.586 1 94.69 113 ASN B C 1
ATOM 1779 O O . ASN B 1 113 ? 4.859 -9.555 1.841 1 94.69 113 ASN B O 1
ATOM 1783 N N . LEU B 1 114 ? 3.08 -8.312 2.459 1 96.19 114 LEU B N 1
ATOM 1784 C CA . LEU B 1 114 ? 2.164 -9.008 1.565 1 96.19 114 LEU B CA 1
ATOM 1785 C C . LEU B 1 114 ? 2.096 -8.32 0.208 1 96.19 114 LEU B C 1
ATOM 1787 O O . LEU B 1 114 ? 2.055 -7.09 0.135 1 96.19 114 LEU B O 1
ATOM 1791 N N . ILE B 1 115 ? 2.096 -9.148 -0.82 1 97.81 115 ILE B N 1
ATOM 1792 C CA . ILE B 1 115 ? 1.93 -8.695 -2.197 1 97.81 115 ILE B CA 1
ATOM 1793 C C . ILE B 1 115 ? 0.753 -9.43 -2.84 1 97.81 115 ILE B C 1
ATOM 1795 O O . ILE B 1 115 ? 0.738 -10.664 -2.898 1 97.81 115 ILE B O 1
ATOM 1799 N N . ARG B 1 116 ? -0.183 -8.664 -3.361 1 97.62 116 ARG B N 1
ATOM 1800 C CA . ARG B 1 116 ? -1.389 -9.242 -3.945 1 97.62 116 ARG B CA 1
ATOM 1801 C C . ARG B 1 116 ? -1.443 -8.992 -5.449 1 97.62 116 ARG B C 1
ATOM 1803 O O . ARG B 1 116 ? -1.146 -7.887 -5.91 1 97.62 116 ARG B 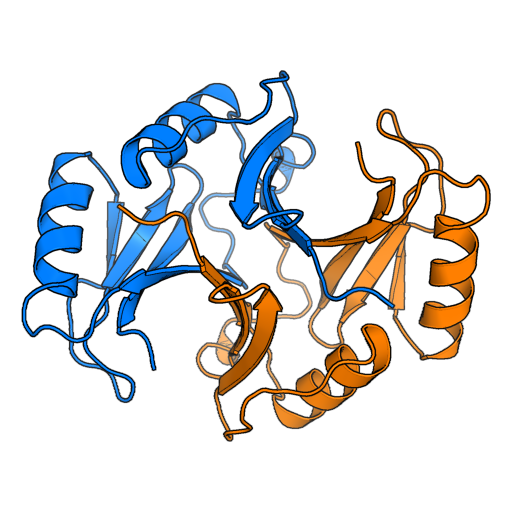O 1
ATOM 1810 N N . VAL B 1 117 ? -1.797 -10.008 -6.145 1 97.44 117 VAL B N 1
ATOM 1811 C CA . VAL B 1 117 ? -2.08 -9.875 -7.57 1 97.44 117 VAL B CA 1
ATOM 1812 C C . VAL B 1 117 ? -3.578 -10.039 -7.82 1 97.44 117 VAL B C 1
ATOM 1814 O O . VAL B 1 117 ? -4.211 -10.945 -7.273 1 97.44 117 VAL B O 1
ATOM 1817 N N . SER B 1 118 ? -4.105 -9.148 -8.555 1 95.94 118 SER B N 1
ATOM 1818 C CA . SER B 1 118 ? -5.531 -9.141 -8.852 1 95.94 118 SER B CA 1
ATOM 1819 C C . SER B 1 118 ? -5.809 -8.523 -10.219 1 95.94 118 SER B C 1
ATOM 1821 O O . SER B 1 118 ? -4.934 -7.871 -10.797 1 95.94 118 SER B O 1
ATOM 1823 N N . PRO B 1 119 ? -7.012 -8.805 -10.758 1 94.12 119 PRO B N 1
ATOM 1824 C CA . PRO B 1 119 ? -7.348 -8.133 -12.016 1 94.12 119 PRO B CA 1
ATOM 1825 C C . PRO B 1 119 ? -7.633 -6.645 -11.828 1 94.12 119 PRO B C 1
ATOM 1827 O O . PRO B 1 119 ? -8.07 -6.227 -10.758 1 94.12 119 PRO B O 1
ATOM 1830 N N . VAL B 1 120 ? -7.312 -5.852 -12.898 1 89.44 120 VAL B N 1
ATOM 1831 C CA . VAL B 1 120 ? -7.711 -4.445 -12.906 1 89.44 120 VAL B CA 1
ATOM 1832 C C . VAL B 1 120 ? -9.234 -4.34 -12.836 1 89.44 120 VAL B C 1
ATOM 1834 O O . VAL B 1 120 ? -9.945 -5.117 -13.484 1 89.44 120 VAL B O 1
ATOM 1837 N N . ASP B 1 121 ? -9.805 -3.633 -11.789 1 67.5 121 ASP B N 1
ATOM 1838 C CA . ASP B 1 121 ? -11.258 -3.475 -11.688 1 67.5 121 ASP B CA 1
ATOM 1839 C C . ASP B 1 121 ? -11.828 -2.82 -12.945 1 67.5 121 ASP B C 1
ATOM 1841 O O . ASP B 1 121 ? -11.188 -1.956 -13.547 1 67.5 121 ASP B O 1
#

Solvent-accessible surface area (backbone atoms only — not comparable to full-atom values): 13076 Å² total; per-residue (Å²): 111,73,49,64,30,30,39,39,36,51,28,76,46,46,69,62,49,49,54,48,52,25,62,72,34,65,50,69,62,77,46,82,51,85,47,44,35,39,26,71,53,45,96,81,26,33,45,27,42,31,31,83,56,15,85,66,55,44,66,80,52,64,70,57,50,36,43,20,36,61,39,63,76,51,91,51,47,59,57,52,51,48,56,54,40,48,74,73,63,50,44,76,74,38,70,78,43,80,50,97,83,38,50,29,35,30,30,30,50,98,55,51,53,41,37,35,39,33,39,56,128,113,72,51,62,29,30,39,40,35,51,28,79,46,45,69,61,51,49,55,47,52,27,61,72,35,66,51,68,62,76,48,83,53,85,46,45,34,39,26,71,54,46,96,82,27,32,43,28,42,31,31,81,60,16,84,67,54,45,65,78,51,64,72,54,50,36,43,21,36,61,40,66,76,50,92,50,46,60,60,52,52,48,56,53,39,48,74,74,63,50,44,78,73,38,70,79,43,82,49,98,82,37,52,30,33,28,31,30,50,100,56,52,53,40,38,36,40,33,40,57,128

Sequence (242 aa):
MPAPNLFLVYVTDVERATAFYGDLFEIEPVTVTPRYVPFEVAPGVLFSLWGGQGDEVAADTPRTSEVGLMVSRSSTAVDDVYATWVAKGATVVEEPHDAVFGRTFVVADPDGNLIRVSPVDMPAPNLFLVYVTDVERATAFYGDLFEIEPVTVTPRYVPFEVAPGVLFSLWGGQGDEVAADTPRTSEVGLMVSRSSTAVDDVYATWVAKGATVVEEPHDAVFGRTFVVADPDGNLIRVSPVD

pLDDT: mean 92.23, std 9.35, range [55.59, 98.44]

Nearest PDB structures (foldseek):
  3sk2-assembly1_B  TM=9.165E-01  e=6.310E-15  Pantoea agglomerans
  3sk1-assembly1_B  TM=9.242E-01  e=1.316E-13  Pantoea agglomerans
  2kjz-assembly1_B  TM=8.465E-01  e=5.239E-10  Agrobacterium fabrum str. C58
  3vcx-assembly1_B  TM=7.799E-01  e=2.191E-08  Rhodopseudomonas palustris CGA009
  3vcx-assembly1_A  TM=7.380E-01  e=2.649E-08  Rhodopseudomonas palustris CGA009

Organism: NCBI:txid88382

Secondary structure (DSSP, 8-state):
-PPP-EEEEE-S-HHHHHHHHHHHHT---S---SSEEEEEEETTEEEEEE-TTGGG--TTPPP-EEEEEEE---TTHHHHHHHHHHHTTPEEEEEEEEETTEEEEEEE-TT--EEEEEE--/-PPP-EEEEE-S-HHHHHHHHHHHHT---S---SSEEEEEEETTEEEEEE-TTGGG--TTPPP-EEEEEEE-S-TTHHHHHHHHHHHTTPEEEEEEEEETTEEEEEEE-TT--EEEEEE--